Protein AF-M7BE64-F1 (afdb_monomer)

Secondary structure (DSSP, 8-state):
----HHHHHHHHHHHHHHHHHHHHHHHHHHHHHHHHHHHHHTTS-HHHHHHHHHHHHHHHHHHHHHHHHHHHHHHHHHHHHHHHHHHHHHHHHHHHHHHHHHHHHHHHHHHHHHHHHHHHHHHHHHHHHHHHHHHHHHHHHHHHHHHHHHHHHHHHHHHHTTPPPPPPHHHH-GGGSHHHHHHHHHHHT----PPPPPHHHHHHHHHHHHHHHTT--S------S--PPPP------PPPGGGTGGGS--

Sequence (250 aa):
MLAGPEMVLNRVQLLCDCQQQLRIVFFNDLQQGFLQDIAMFHAADPTSALEILQEKVREINAFRNKTLQMEKIKARLKAEFEALESEERHLKEYKQEMDLLLQEKMAHVEELRLIHADINVMENTIKQSENDLNKLLESTRRLHEEYKPLKEHVDALRMTLGLQRLPDLCEEEEKLSLDYFEKQKAEWQTEPQEPPIPESLAAAAAAAQQLQVARKQDTRQTATFRQQPPPMKGKPRAIPLKLIELRQFS

Organism: Chelonia mydas (NCBI:txid8469)

pLDDT: mean 73.3, std 19.98, range [35.06, 98.31]

InterPro domains:
  IPR018482 Zinc finger C4H2 domain-containing protein [PF10146] (60-233)
  IPR018482 Zinc finger C4H2 domain-containing protein [PTHR31058] (52-233)

Mean predicted aligned error: 18.13 Å

Structure (mmCIF, N/CA/C/O backbone):
data_AF-M7BE64-F1
#
_entry.id   AF-M7BE64-F1
#
loop_
_atom_site.group_PDB
_atom_site.id
_atom_site.type_symbol
_atom_site.label_atom_id
_atom_site.label_alt_id
_atom_site.label_comp_id
_atom_site.label_asym_id
_atom_site.label_entity_id
_atom_site.label_seq_id
_atom_site.pdbx_PDB_ins_code
_atom_site.Cartn_x
_atom_site.Cartn_y
_atom_site.Cartn_z
_atom_site.occupancy
_atom_site.B_iso_or_equiv
_atom_site.auth_seq_id
_atom_site.auth_comp_id
_atom_site.auth_asym_id
_atom_site.auth_atom_id
_atom_site.pdbx_PDB_model_num
ATOM 1 N N . MET A 1 1 ? 17.770 19.187 -15.071 1.00 38.22 1 MET A N 1
ATOM 2 C CA . MET A 1 1 ? 18.102 19.558 -16.462 1.00 38.22 1 MET A CA 1
ATOM 3 C C . MET A 1 1 ? 18.212 18.269 -17.255 1.00 38.22 1 MET A C 1
ATOM 5 O O . MET A 1 1 ? 19.244 17.618 -17.202 1.00 38.22 1 MET A O 1
ATOM 9 N N . LEU A 1 2 ? 17.102 17.819 -17.837 1.00 44.94 2 LEU A N 1
ATOM 10 C CA . LEU A 1 2 ? 17.024 16.553 -18.564 1.00 44.94 2 LEU A CA 1
ATOM 11 C C . LEU A 1 2 ? 17.019 16.889 -20.051 1.00 44.94 2 LEU A C 1
ATOM 13 O O . LEU A 1 2 ? 16.158 17.638 -20.504 1.00 44.94 2 LEU A O 1
ATOM 17 N N . ALA A 1 3 ? 18.005 16.382 -20.782 1.00 45.25 3 ALA A N 1
ATOM 18 C CA . ALA A 1 3 ? 18.001 16.442 -22.230 1.00 45.25 3 ALA A CA 1
ATOM 19 C C . ALA A 1 3 ? 16.788 15.660 -22.753 1.00 45.25 3 ALA A C 1
ATOM 21 O O . ALA A 1 3 ? 16.677 14.460 -22.520 1.00 45.25 3 ALA A O 1
ATOM 22 N N . GLY A 1 4 ? 15.843 16.354 -23.386 1.00 46.81 4 GLY A N 1
ATOM 23 C CA . GLY A 1 4 ? 14.654 15.733 -23.963 1.00 46.81 4 GLY A CA 1
ATOM 24 C C . GLY A 1 4 ? 14.961 14.933 -25.240 1.00 46.81 4 GLY A C 1
ATOM 25 O O . GLY A 1 4 ? 16.041 15.088 -25.816 1.00 46.81 4 GLY A O 1
ATOM 26 N N . PRO A 1 5 ? 13.997 14.130 -25.730 1.00 53.53 5 PRO A N 1
ATOM 27 C CA . PRO A 1 5 ? 14.111 13.363 -26.979 1.00 53.53 5 PRO A CA 1
ATOM 28 C C . PRO A 1 5 ? 14.452 14.223 -28.214 1.00 53.53 5 PRO A C 1
ATOM 30 O O . PRO A 1 5 ? 15.080 13.735 -29.152 1.00 53.53 5 PRO A O 1
ATOM 33 N N . GLU A 1 6 ? 14.149 15.527 -28.196 1.00 49.19 6 GLU A N 1
ATOM 34 C CA . GLU A 1 6 ? 14.590 16.478 -29.232 1.00 49.19 6 GLU A CA 1
ATOM 35 C C . GLU A 1 6 ? 16.115 16.609 -29.344 1.00 49.19 6 GLU A C 1
ATOM 37 O O . GLU A 1 6 ? 16.653 16.849 -30.424 1.00 49.19 6 GLU A O 1
ATOM 42 N N . MET A 1 7 ? 16.843 16.451 -28.239 1.00 54.78 7 MET A N 1
ATOM 43 C CA . MET A 1 7 ? 18.295 16.619 -28.225 1.00 54.78 7 MET A CA 1
ATOM 44 C C . MET A 1 7 ? 19.014 15.413 -28.846 1.00 54.78 7 MET A C 1
ATOM 46 O O . MET A 1 7 ? 20.122 15.543 -29.368 1.00 54.78 7 MET A O 1
ATOM 50 N N . VAL A 1 8 ? 18.365 14.249 -28.816 1.00 55.34 8 VAL A N 1
ATOM 51 C CA . VAL A 1 8 ? 18.842 13.016 -29.440 1.00 55.34 8 VAL A CA 1
ATOM 52 C C . VAL A 1 8 ? 18.596 13.035 -30.944 1.00 55.34 8 VAL A C 1
ATOM 54 O O . VAL A 1 8 ? 19.527 12.799 -31.719 1.00 55.34 8 VAL A O 1
ATOM 57 N N . LEU A 1 9 ? 17.382 13.411 -31.359 1.00 55.69 9 LEU A N 1
ATOM 58 C CA . LEU A 1 9 ? 17.036 13.559 -32.771 1.00 55.69 9 LEU A CA 1
ATOM 59 C C . LEU A 1 9 ? 17.981 14.553 -33.466 1.00 55.69 9 LEU A C 1
ATOM 61 O O . LEU A 1 9 ? 18.531 14.248 -34.521 1.00 55.69 9 LEU A O 1
ATOM 65 N N . ASN A 1 10 ? 18.274 15.685 -32.813 1.00 56.09 10 ASN A N 1
ATOM 66 C CA . ASN A 1 10 ? 19.215 16.692 -33.312 1.00 56.09 10 ASN A CA 1
ATOM 67 C C . ASN A 1 10 ? 20.654 16.171 -33.476 1.00 56.09 10 ASN A C 1
ATOM 69 O O . ASN A 1 10 ? 21.376 16.624 -34.358 1.00 56.09 10 ASN A O 1
ATOM 73 N N . ARG A 1 11 ? 21.096 15.210 -32.657 1.00 61.56 11 ARG A N 1
ATOM 74 C CA . ARG A 1 11 ? 22.465 14.665 -32.723 1.00 61.56 11 ARG A CA 1
ATOM 75 C C . ARG A 1 11 ? 22.614 13.550 -33.754 1.00 61.56 11 ARG A C 1
ATOM 77 O O . ARG A 1 11 ? 23.647 13.478 -34.417 1.00 61.56 11 ARG A O 1
ATOM 84 N N . VAL A 1 12 ? 21.590 12.713 -33.931 1.00 59.69 12 VAL A N 1
ATOM 85 C CA . VAL A 1 12 ? 21.540 11.740 -35.036 1.00 59.69 12 VAL A CA 1
ATOM 86 C C . VAL A 1 12 ? 21.421 12.470 -36.375 1.00 59.69 12 VAL A C 1
ATOM 88 O O . VAL A 1 12 ? 22.117 12.105 -37.324 1.00 59.69 12 VAL A O 1
ATOM 91 N N . GLN A 1 13 ? 20.628 13.546 -36.425 1.00 60.53 13 GLN A N 1
ATOM 92 C CA . GLN A 1 13 ? 20.552 14.442 -37.575 1.00 60.53 13 GLN A CA 1
ATOM 93 C C . GLN A 1 13 ? 21.918 15.069 -37.874 1.00 60.53 13 GLN A C 1
ATOM 95 O O . GLN A 1 13 ? 22.391 14.950 -38.996 1.00 60.53 13 GLN A O 1
ATOM 100 N N . LEU A 1 14 ? 22.629 15.584 -36.863 1.00 64.69 14 LEU A N 1
ATOM 101 C CA . LEU A 1 14 ? 23.982 16.131 -37.027 1.00 64.69 14 LEU A CA 1
ATOM 102 C C . LEU A 1 14 ? 24.986 15.104 -37.586 1.00 64.69 14 LEU A C 1
ATOM 104 O O . LEU A 1 14 ? 25.827 15.442 -38.416 1.00 64.69 14 LEU A O 1
ATOM 108 N N . LEU A 1 15 ? 24.899 13.834 -37.171 1.00 58.19 15 LEU A N 1
ATOM 109 C CA . LEU A 1 15 ? 25.732 12.755 -37.721 1.00 58.19 15 LEU A CA 1
ATOM 110 C C . LEU A 1 15 ? 25.373 12.417 -39.178 1.00 58.19 15 LEU A C 1
ATOM 112 O O . LEU A 1 15 ? 26.258 12.055 -39.959 1.00 58.19 15 LEU A O 1
ATOM 116 N N . CYS A 1 16 ? 24.095 12.528 -39.547 1.00 62.56 16 CYS A N 1
ATOM 117 C CA . CYS A 1 16 ? 23.620 12.340 -40.918 1.00 62.56 16 CYS A CA 1
ATOM 118 C C . CYS A 1 16 ? 24.034 13.518 -41.819 1.00 62.56 16 CYS A C 1
ATOM 120 O O . CYS A 1 16 ? 24.555 13.309 -42.915 1.00 62.56 16 CYS A O 1
ATOM 122 N N . ASP A 1 17 ? 23.912 14.744 -41.313 1.00 62.72 17 ASP A N 1
ATOM 123 C CA . ASP A 1 17 ? 24.286 15.981 -42.001 1.00 62.72 17 ASP A CA 1
ATOM 124 C C . ASP A 1 17 ? 25.801 16.046 -42.231 1.00 62.72 17 ASP A C 1
ATOM 126 O O . ASP A 1 17 ? 26.245 16.318 -43.348 1.00 62.72 17 ASP A O 1
ATOM 130 N N . CYS A 1 18 ? 26.608 15.671 -41.229 1.00 58.50 18 CYS A N 1
ATOM 131 C CA . CYS A 1 18 ? 28.053 15.496 -41.393 1.00 58.50 18 CYS A CA 1
ATOM 132 C C . CYS A 1 18 ? 28.380 14.456 -42.474 1.00 58.50 18 CYS A C 1
ATOM 134 O O . CYS A 1 18 ? 29.274 14.676 -43.286 1.00 58.50 18 CYS A O 1
ATOM 136 N N . GLN A 1 19 ? 27.656 13.331 -42.539 1.00 60.41 19 GLN A N 1
ATOM 137 C CA . GLN A 1 19 ? 27.871 12.317 -43.578 1.00 60.41 19 GLN A CA 1
ATOM 138 C C . GLN A 1 19 ? 27.560 12.859 -44.981 1.00 60.41 19 GLN A C 1
ATOM 140 O O . GLN A 1 19 ? 28.283 12.558 -45.936 1.00 60.41 19 GLN A O 1
ATOM 145 N N . GLN A 1 20 ? 26.485 13.633 -45.118 1.00 66.44 20 GLN A N 1
ATOM 146 C CA . GLN A 1 20 ? 26.080 14.210 -46.393 1.00 66.44 20 GLN A CA 1
ATOM 147 C C . GLN A 1 20 ? 27.064 15.293 -46.846 1.00 66.44 20 GLN A C 1
ATOM 149 O O . GLN A 1 20 ? 27.481 15.288 -48.004 1.00 66.44 20 GLN A O 1
ATOM 154 N N . GLN A 1 21 ? 27.527 16.138 -45.921 1.00 59.81 21 GLN A N 1
ATOM 155 C CA . GLN A 1 21 ? 28.581 17.120 -46.178 1.00 59.81 21 GLN A CA 1
ATOM 156 C C . GLN A 1 21 ? 29.907 16.455 -46.565 1.00 59.81 21 GLN A C 1
ATOM 158 O O . GLN A 1 21 ? 30.490 16.842 -47.573 1.00 59.81 21 GLN A O 1
ATOM 163 N N . LEU A 1 22 ? 30.349 15.408 -45.858 1.00 60.19 22 LEU A N 1
ATOM 164 C CA . LEU A 1 22 ? 31.570 14.671 -46.212 1.00 60.19 22 LEU A CA 1
ATOM 165 C C . LEU A 1 22 ? 31.481 14.018 -47.598 1.00 60.19 22 LEU A C 1
ATOM 167 O O . LEU A 1 22 ? 32.472 14.013 -48.320 1.00 60.19 22 LEU A O 1
ATOM 171 N N . ARG A 1 23 ? 30.312 13.502 -48.008 1.00 65.75 23 ARG A N 1
ATOM 172 C CA . ARG A 1 23 ? 30.118 12.976 -49.373 1.00 65.75 23 ARG A CA 1
ATOM 173 C C . ARG A 1 23 ? 30.200 14.063 -50.443 1.00 65.75 23 ARG A C 1
ATOM 175 O O . ARG A 1 23 ? 30.800 13.819 -51.484 1.00 65.75 23 ARG A O 1
ATOM 182 N N . ILE A 1 24 ? 29.594 15.226 -50.201 1.00 63.50 24 ILE A N 1
ATOM 183 C CA . ILE A 1 24 ? 29.587 16.354 -51.146 1.00 63.50 24 ILE A CA 1
ATOM 184 C C . ILE A 1 24 ? 30.993 16.937 -51.294 1.00 63.50 24 ILE A C 1
ATOM 186 O O . ILE A 1 24 ? 31.457 17.129 -52.415 1.00 63.50 24 ILE A O 1
ATOM 190 N N . VAL A 1 25 ? 31.682 17.172 -50.175 1.00 61.50 25 VAL A N 1
ATOM 191 C CA . VAL A 1 25 ? 33.065 17.667 -50.164 1.00 61.50 25 VAL A CA 1
ATOM 192 C C . VAL A 1 25 ? 33.981 16.665 -50.862 1.00 61.50 25 VAL A C 1
ATOM 194 O O . VAL A 1 25 ? 34.699 17.047 -51.775 1.00 61.50 25 VAL A O 1
ATOM 197 N N . PHE A 1 26 ? 33.858 15.368 -50.557 1.00 65.06 26 PHE A N 1
ATOM 198 C CA . PHE A 1 26 ? 34.661 14.341 -51.219 1.00 65.06 26 PHE A CA 1
ATOM 199 C C . PHE A 1 26 ? 34.415 14.272 -52.729 1.00 65.06 26 PHE A C 1
ATOM 201 O O . PHE A 1 26 ? 35.366 14.156 -53.489 1.00 65.06 26 PHE A O 1
ATOM 208 N N . PHE A 1 27 ? 33.161 14.362 -53.183 1.00 65.56 27 PHE A N 1
ATOM 209 C CA . PHE A 1 27 ? 32.844 14.352 -54.612 1.00 65.56 27 PHE A CA 1
ATOM 210 C C . PHE A 1 27 ? 33.422 15.578 -55.330 1.00 65.56 27 PHE A C 1
ATOM 212 O O . PHE A 1 27 ? 34.037 15.423 -56.381 1.00 65.56 27 PHE A O 1
ATOM 219 N N . ASN A 1 28 ? 33.291 16.769 -54.738 1.00 60.09 28 ASN A N 1
ATOM 220 C CA . ASN A 1 28 ? 33.824 18.012 -55.297 1.00 60.09 28 ASN A CA 1
ATOM 221 C C . ASN A 1 28 ? 35.361 18.037 -55.315 1.00 60.09 28 ASN A C 1
ATOM 223 O O . ASN A 1 28 ? 35.940 18.418 -56.331 1.00 60.09 28 ASN A O 1
ATOM 227 N N . ASP A 1 29 ? 36.015 17.581 -54.246 1.00 62.53 29 ASP A N 1
ATOM 228 C CA . ASP A 1 29 ? 37.478 17.513 -54.155 1.00 62.53 29 ASP A CA 1
ATOM 229 C C . ASP A 1 29 ? 38.049 16.483 -55.140 1.00 62.53 29 ASP A C 1
ATOM 231 O O . ASP A 1 29 ? 39.053 16.748 -55.802 1.00 62.53 29 ASP A O 1
ATOM 235 N N . LEU A 1 30 ? 37.374 15.337 -55.316 1.00 60.22 30 LEU A N 1
ATOM 236 C CA . LEU A 1 30 ? 37.753 14.343 -56.323 1.00 60.22 30 LEU A CA 1
ATOM 237 C C . LEU A 1 30 ? 37.608 14.912 -57.740 1.00 60.22 30 LEU A C 1
ATOM 239 O O . LEU A 1 30 ? 38.476 14.683 -58.578 1.00 60.22 30 LEU A O 1
ATOM 243 N N . GLN A 1 31 ? 36.533 15.665 -58.008 1.00 57.06 31 GLN A N 1
ATOM 244 C CA . GLN A 1 31 ? 36.277 16.273 -59.316 1.00 57.06 31 GLN A CA 1
ATOM 245 C C . GLN A 1 31 ? 37.288 17.381 -59.645 1.00 57.06 31 GLN A C 1
ATOM 247 O O . GLN A 1 31 ? 37.766 17.451 -60.779 1.00 57.06 31 GLN A O 1
ATOM 252 N N . GLN A 1 32 ? 37.638 18.225 -58.667 1.00 60.53 32 GLN A N 1
ATOM 253 C CA . GLN A 1 32 ? 38.651 19.266 -58.847 1.00 60.53 32 GLN A CA 1
ATOM 254 C C . GLN A 1 32 ? 40.057 18.680 -58.996 1.00 60.53 32 GLN A C 1
ATOM 256 O O . GLN A 1 32 ? 40.788 19.100 -59.892 1.00 60.53 32 GLN A O 1
ATOM 261 N N . GLY A 1 33 ? 40.408 17.662 -58.203 1.00 63.00 33 GLY A N 1
ATOM 262 C CA . GLY A 1 33 ? 41.670 16.935 -58.347 1.00 63.00 33 GLY A CA 1
ATOM 263 C C . GLY A 1 33 ? 41.816 16.309 -59.736 1.00 63.00 33 GLY A C 1
ATOM 264 O O . GLY A 1 33 ? 42.822 16.524 -60.404 1.00 63.00 33 GLY A O 1
ATOM 265 N N . PHE A 1 34 ? 40.774 15.635 -60.238 1.00 59.59 34 PHE A N 1
ATOM 266 C CA . PHE A 1 34 ? 40.800 14.994 -61.559 1.00 59.59 34 PHE A CA 1
ATOM 267 C C . PHE A 1 34 ? 41.025 15.991 -62.708 1.00 59.59 34 PHE A C 1
ATOM 269 O O . PHE A 1 34 ? 41.751 15.697 -63.656 1.00 59.59 34 PHE A O 1
ATOM 276 N N . LEU A 1 35 ? 40.433 17.187 -62.622 1.00 60.28 35 LEU A N 1
ATOM 277 C CA . LEU A 1 35 ? 40.618 18.250 -63.616 1.00 60.28 35 LEU A CA 1
ATOM 278 C C . LEU A 1 35 ? 42.033 18.850 -63.568 1.00 60.28 35 LEU A C 1
ATOM 280 O O . LEU A 1 35 ? 42.629 19.087 -64.620 1.00 60.28 35 LEU A O 1
ATOM 284 N N . GLN A 1 36 ? 42.591 19.043 -62.369 1.00 62.25 36 GLN A N 1
ATOM 285 C CA . GLN A 1 36 ? 43.972 19.504 -62.173 1.00 62.25 36 GLN A CA 1
ATOM 286 C C . GLN A 1 36 ? 44.992 18.475 -62.703 1.00 62.25 36 GLN A C 1
ATOM 288 O O . GLN A 1 36 ? 46.023 18.828 -63.279 1.00 62.25 36 GLN A O 1
ATOM 293 N N . ASP A 1 37 ? 44.674 17.192 -62.550 1.00 59.31 37 ASP A N 1
ATOM 294 C CA . ASP A 1 37 ? 45.531 16.068 -62.912 1.00 59.31 37 ASP A CA 1
ATOM 295 C C . ASP A 1 37 ? 45.596 15.816 -64.417 1.00 59.31 37 ASP A C 1
ATOM 297 O O . ASP A 1 37 ? 46.676 15.553 -64.946 1.00 59.31 37 ASP A O 1
ATOM 301 N N . ILE A 1 38 ? 44.464 15.958 -65.117 1.00 59.59 38 ILE A N 1
ATOM 302 C CA . ILE A 1 38 ? 44.400 15.924 -66.586 1.00 59.59 38 ILE A CA 1
ATOM 303 C C . ILE A 1 38 ? 45.263 17.045 -67.187 1.00 59.59 38 ILE A C 1
ATOM 305 O O . ILE A 1 38 ? 45.952 16.823 -68.184 1.00 59.59 38 ILE A O 1
ATOM 309 N N . ALA A 1 39 ? 45.280 18.228 -66.560 1.00 58.66 39 ALA A N 1
ATOM 310 C CA . ALA A 1 39 ? 46.100 19.355 -67.002 1.00 58.66 39 ALA A CA 1
ATOM 311 C C . ALA A 1 39 ? 47.612 19.107 -66.818 1.00 58.66 39 ALA A C 1
ATOM 313 O O . ALA A 1 39 ? 48.396 19.499 -67.680 1.00 58.66 39 ALA A O 1
ATOM 314 N N . MET A 1 40 ? 48.030 18.414 -65.749 1.00 56.91 40 MET A N 1
ATOM 315 C CA . MET A 1 40 ? 49.434 18.008 -65.557 1.00 56.91 40 MET A CA 1
ATOM 316 C C . MET A 1 40 ? 49.867 16.862 -66.482 1.00 56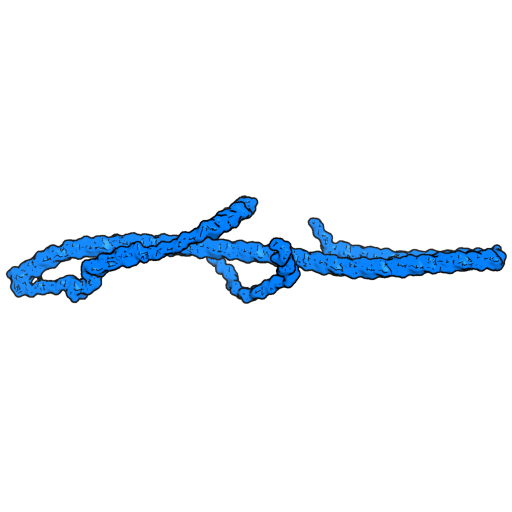.91 40 MET A C 1
ATOM 318 O O . MET A 1 40 ? 51.009 16.849 -66.941 1.00 56.91 40 MET A O 1
ATOM 322 N N . PHE A 1 41 ? 48.972 15.917 -66.791 1.00 55.91 41 PHE A N 1
ATOM 323 C CA . PHE A 1 41 ? 49.277 14.750 -67.632 1.00 55.91 41 PHE A CA 1
ATOM 324 C C . PHE A 1 41 ? 49.654 15.126 -69.074 1.00 55.91 41 PHE A C 1
ATOM 326 O O . PHE A 1 41 ? 50.439 14.434 -69.714 1.00 55.91 41 PHE A O 1
ATOM 333 N N . HIS A 1 42 ? 49.129 16.248 -69.575 1.00 58.44 42 HIS A N 1
ATOM 334 C CA . HIS A 1 42 ? 49.456 16.786 -70.899 1.00 58.44 42 HIS A CA 1
ATOM 335 C C . HIS A 1 42 ? 50.842 17.461 -70.979 1.00 58.44 42 HIS A C 1
ATOM 337 O O . HIS A 1 42 ? 51.287 17.775 -72.083 1.00 58.44 42 HIS A O 1
ATOM 343 N N . ALA A 1 43 ? 51.519 17.693 -69.846 1.00 55.69 43 ALA A N 1
ATOM 344 C CA . ALA A 1 43 ? 52.752 18.484 -69.762 1.00 55.69 43 ALA A CA 1
ATOM 345 C C . ALA A 1 43 ? 53.992 17.712 -69.251 1.00 55.69 43 ALA A C 1
ATOM 347 O O . ALA A 1 43 ? 55.074 18.297 -69.201 1.00 55.69 43 ALA A O 1
ATOM 348 N N . ALA A 1 44 ? 53.868 16.433 -68.872 1.00 56.56 44 ALA A N 1
ATOM 349 C CA . ALA A 1 44 ? 54.918 15.665 -68.183 1.00 56.56 44 ALA A CA 1
ATOM 350 C C . ALA A 1 44 ? 55.510 14.504 -69.018 1.00 56.56 44 ALA A C 1
ATOM 352 O O . ALA A 1 44 ? 54.822 13.897 -69.836 1.00 56.56 44 ALA A O 1
ATOM 353 N N . ASP A 1 45 ? 56.785 14.168 -68.771 1.00 66.25 45 ASP A N 1
ATOM 354 C CA . ASP A 1 45 ? 57.477 12.986 -69.321 1.00 66.25 45 ASP A CA 1
ATOM 355 C C . ASP A 1 45 ? 56.833 11.676 -68.795 1.00 66.25 45 ASP A C 1
ATOM 357 O O . ASP A 1 45 ? 56.566 11.582 -67.590 1.00 66.25 45 ASP A O 1
ATOM 361 N N . PRO A 1 46 ? 56.565 10.654 -69.638 1.00 65.38 46 PRO A N 1
ATOM 362 C CA . PRO A 1 46 ? 55.866 9.413 -69.269 1.00 65.38 46 PRO A CA 1
ATOM 363 C C . PRO A 1 46 ? 56.366 8.692 -68.006 1.00 65.38 46 PRO A C 1
ATOM 365 O O . PRO A 1 46 ? 55.559 8.074 -67.309 1.00 65.38 46 PRO A O 1
ATOM 368 N N . THR A 1 47 ? 57.657 8.781 -67.674 1.00 68.00 47 THR A N 1
ATOM 369 C CA . THR A 1 47 ? 58.214 8.160 -66.456 1.00 68.00 47 THR A CA 1
ATOM 370 C C . THR A 1 47 ? 57.724 8.862 -65.182 1.00 68.00 47 THR A C 1
ATOM 372 O O . THR A 1 47 ? 57.342 8.202 -64.219 1.00 68.00 47 THR A O 1
ATOM 375 N N . SER A 1 48 ? 57.632 10.196 -65.198 1.00 74.00 48 SER A N 1
ATOM 376 C CA . SER A 1 48 ? 57.126 10.998 -64.074 1.00 74.00 48 SER A CA 1
ATOM 377 C C . SER A 1 48 ? 55.609 10.847 -63.895 1.00 74.00 48 SER A C 1
ATOM 379 O O . SER A 1 48 ? 55.109 10.782 -62.772 1.00 74.00 48 SER A O 1
ATOM 381 N N . ALA A 1 49 ? 54.865 10.698 -64.996 1.00 75.56 49 ALA A N 1
ATOM 382 C CA . ALA A 1 49 ? 53.423 10.461 -64.954 1.00 75.56 49 ALA A CA 1
ATOM 383 C C . ALA A 1 49 ? 53.058 9.129 -64.267 1.00 75.56 49 ALA A C 1
ATOM 385 O O . ALA A 1 49 ? 52.061 9.052 -63.543 1.00 75.56 49 ALA A O 1
ATOM 386 N N . LEU A 1 50 ? 53.879 8.087 -64.451 1.00 78.38 50 LEU A N 1
ATOM 387 C CA . LEU A 1 50 ? 53.684 6.789 -63.803 1.00 78.38 50 LEU A CA 1
ATOM 388 C C . LEU A 1 50 ? 53.880 6.866 -62.279 1.00 78.38 50 LEU A C 1
ATOM 390 O O . LEU A 1 50 ? 53.067 6.311 -61.540 1.00 78.38 50 LEU A O 1
ATOM 394 N N . GLU A 1 51 ? 54.906 7.575 -61.804 1.00 82.25 51 GLU A N 1
ATOM 395 C CA . GLU A 1 51 ? 55.159 7.773 -60.367 1.00 82.25 51 GLU A CA 1
ATOM 396 C C . GLU A 1 51 ? 54.021 8.557 -59.690 1.00 82.25 51 GLU A C 1
ATOM 398 O O . GLU A 1 51 ? 53.537 8.162 -58.626 1.00 82.25 51 GLU A O 1
ATOM 403 N N . ILE A 1 52 ? 53.510 9.605 -60.349 1.00 80.56 52 ILE A N 1
ATOM 404 C CA . ILE A 1 52 ? 52.365 10.395 -59.865 1.00 80.56 52 ILE A CA 1
ATOM 405 C C . ILE A 1 52 ? 51.104 9.526 -59.737 1.00 80.56 52 ILE A C 1
ATOM 407 O O . ILE A 1 52 ? 50.369 9.628 -58.752 1.00 80.56 52 ILE A O 1
ATOM 411 N N . LEU A 1 53 ? 50.840 8.651 -60.713 1.00 79.06 53 LEU A N 1
ATOM 412 C CA . LEU A 1 53 ? 49.704 7.727 -60.653 1.00 79.06 53 LEU A CA 1
ATOM 413 C C . LEU A 1 53 ? 49.854 6.701 -59.524 1.00 79.06 53 LEU A C 1
ATOM 415 O O . LEU A 1 53 ? 48.873 6.391 -58.847 1.00 79.06 53 LEU A O 1
ATOM 419 N N . GLN A 1 54 ? 51.064 6.185 -59.300 1.00 84.38 54 GLN A N 1
ATOM 420 C CA . GLN A 1 54 ? 51.327 5.225 -58.227 1.00 84.38 54 GLN A CA 1
ATOM 421 C C . GLN A 1 54 ? 51.105 5.832 -56.836 1.00 84.38 54 GLN A C 1
ATOM 423 O O . GLN A 1 54 ? 50.499 5.174 -55.985 1.00 84.38 54 GLN A O 1
ATOM 428 N N . GLU A 1 55 ? 51.533 7.079 -56.608 1.00 87.62 55 GLU A N 1
ATOM 429 C CA . GLU A 1 55 ? 51.275 7.772 -55.340 1.00 87.62 55 GLU A CA 1
ATOM 430 C C . GLU A 1 55 ? 49.774 7.972 -55.115 1.00 87.62 55 GLU A C 1
ATOM 432 O O . GLU A 1 55 ? 49.243 7.594 -54.071 1.00 87.62 55 GLU A O 1
ATOM 437 N N . LYS A 1 56 ? 49.046 8.435 -56.137 1.00 80.88 56 LYS A N 1
ATOM 438 C CA . LYS A 1 56 ? 47.591 8.627 -56.046 1.00 80.88 56 LYS A CA 1
ATOM 439 C C . LYS A 1 56 ? 46.835 7.346 -55.747 1.00 80.88 56 LYS A C 1
ATOM 441 O O . LYS A 1 56 ? 45.911 7.343 -54.938 1.00 80.88 56 LYS A O 1
ATOM 446 N N . VAL A 1 57 ? 47.231 6.230 -56.354 1.00 86.06 57 VAL A N 1
ATOM 447 C CA . VAL A 1 57 ? 46.639 4.925 -56.033 1.00 86.06 57 VAL A CA 1
ATOM 448 C C . VAL A 1 57 ? 46.900 4.552 -54.568 1.00 86.06 57 VAL A C 1
ATOM 450 O O . VAL A 1 57 ? 46.008 4.014 -53.903 1.00 86.06 57 VAL A O 1
ATOM 453 N N . ARG A 1 58 ? 48.087 4.854 -54.025 1.00 90.81 58 ARG A N 1
ATOM 454 C CA . ARG A 1 58 ? 48.403 4.626 -52.606 1.00 90.81 58 ARG A CA 1
ATOM 455 C C . ARG A 1 58 ? 47.534 5.489 -51.689 1.00 90.81 58 ARG A C 1
ATOM 457 O O . ARG A 1 58 ? 46.969 4.962 -50.728 1.00 90.81 58 ARG A O 1
ATOM 464 N N . GLU A 1 59 ? 47.370 6.768 -52.011 1.00 86.62 59 GLU A N 1
ATOM 465 C CA . GLU A 1 59 ? 46.514 7.700 -51.271 1.00 86.62 59 GLU A CA 1
ATOM 466 C C . GLU A 1 59 ? 45.041 7.272 -51.294 1.00 86.62 59 GLU A C 1
ATOM 468 O O . GLU A 1 59 ? 44.404 7.203 -50.241 1.00 86.62 59 GLU A O 1
ATOM 473 N N . ILE A 1 60 ? 44.516 6.878 -52.460 1.00 84.94 60 ILE A N 1
ATOM 474 C CA . ILE A 1 60 ? 43.145 6.363 -52.609 1.00 84.94 60 ILE A CA 1
ATOM 475 C C . ILE A 1 60 ? 42.936 5.108 -51.750 1.00 84.94 60 ILE A C 1
ATOM 477 O O . ILE A 1 60 ? 41.906 4.970 -51.084 1.00 84.94 60 ILE A O 1
ATOM 481 N N . ASN A 1 61 ? 43.912 4.197 -51.712 1.00 86.44 61 ASN A N 1
ATOM 482 C CA . ASN A 1 61 ? 43.834 3.001 -50.871 1.00 86.44 61 ASN A CA 1
ATOM 483 C C . ASN A 1 61 ? 43.860 3.341 -49.371 1.00 86.44 61 ASN A C 1
ATOM 485 O O . ASN A 1 61 ? 43.086 2.772 -48.595 1.00 86.44 61 ASN A O 1
ATOM 489 N N . ALA A 1 62 ? 44.705 4.287 -48.951 1.00 88.81 62 ALA A N 1
ATOM 490 C CA . ALA A 1 62 ? 44.739 4.767 -47.571 1.00 88.81 62 ALA A CA 1
ATOM 491 C C . ALA A 1 62 ? 43.416 5.441 -47.172 1.00 88.81 62 ALA A C 1
ATOM 493 O O . ALA A 1 62 ? 42.889 5.175 -46.086 1.00 88.81 62 ALA A O 1
ATOM 494 N N . PHE A 1 63 ? 42.847 6.252 -48.067 1.00 85.50 63 PHE A N 1
ATOM 495 C CA . PHE A 1 63 ? 41.537 6.867 -47.891 1.00 85.50 63 PHE A CA 1
ATOM 496 C C . PHE A 1 63 ? 40.449 5.804 -47.721 1.00 85.50 63 PHE A C 1
ATOM 498 O O . PHE A 1 63 ? 39.763 5.789 -46.700 1.00 85.50 63 PHE A O 1
ATOM 505 N N . ARG A 1 64 ? 40.361 4.842 -48.649 1.00 86.69 64 ARG A N 1
ATOM 506 C CA . ARG A 1 64 ? 39.395 3.733 -48.593 1.00 86.69 64 ARG A CA 1
ATOM 507 C C . ARG A 1 64 ? 39.456 2.981 -47.260 1.00 86.69 64 ARG A C 1
ATOM 509 O O . ARG A 1 64 ? 38.412 2.681 -46.678 1.00 86.69 64 ARG A O 1
ATOM 516 N N . ASN A 1 65 ? 40.659 2.690 -46.764 1.00 92.12 65 ASN A N 1
ATOM 517 C CA . ASN A 1 65 ? 40.843 2.002 -45.486 1.00 92.12 65 ASN A CA 1
ATOM 518 C C . ASN A 1 65 ? 40.323 2.829 -44.303 1.00 92.12 65 ASN A C 1
ATOM 520 O O . ASN A 1 65 ? 39.620 2.287 -43.446 1.00 92.12 65 ASN A O 1
ATOM 524 N N . LYS A 1 66 ? 40.606 4.138 -44.271 1.00 89.06 66 LYS A N 1
ATOM 525 C CA . LYS A 1 66 ? 40.075 5.047 -43.243 1.00 89.06 66 LYS A CA 1
ATOM 526 C C . LYS A 1 66 ? 38.552 5.164 -43.322 1.00 89.06 66 LYS A C 1
ATOM 528 O O . LYS A 1 66 ? 37.897 5.091 -42.285 1.00 89.06 66 LYS A O 1
ATOM 533 N N . THR A 1 67 ? 37.974 5.253 -44.521 1.00 86.50 67 THR A N 1
ATOM 534 C CA . THR A 1 67 ? 36.514 5.259 -44.711 1.00 86.50 67 THR A CA 1
ATOM 535 C C . THR A 1 67 ? 35.877 3.982 -44.167 1.00 86.50 67 THR A C 1
ATOM 537 O O . THR A 1 67 ? 34.887 4.050 -43.443 1.00 86.50 67 THR A O 1
ATOM 540 N N . LEU A 1 68 ? 36.466 2.812 -44.438 1.00 89.31 68 LEU A N 1
ATOM 541 C CA . LEU A 1 68 ? 35.953 1.543 -43.921 1.00 89.31 68 LEU A CA 1
ATOM 542 C C . LEU A 1 68 ? 36.044 1.460 -42.388 1.00 89.31 68 LEU A C 1
ATOM 544 O O . LEU A 1 68 ? 35.113 0.981 -41.741 1.00 89.31 68 LEU A O 1
ATOM 548 N N . GLN A 1 69 ? 37.149 1.921 -41.793 1.00 92.38 69 GLN A N 1
ATOM 549 C CA . GLN A 1 69 ? 37.297 1.985 -40.334 1.00 92.38 69 GLN A CA 1
ATOM 550 C C . GLN A 1 69 ? 36.270 2.930 -39.700 1.00 92.38 69 GLN A C 1
ATOM 552 O O . GLN A 1 69 ? 35.643 2.572 -38.703 1.00 92.38 69 GLN A O 1
ATOM 557 N N . MET A 1 70 ? 36.054 4.100 -40.302 1.00 91.81 70 MET A N 1
ATOM 558 C CA . MET A 1 70 ? 35.056 5.066 -39.855 1.00 91.81 70 MET A CA 1
ATOM 559 C C . MET A 1 70 ? 33.643 4.470 -39.878 1.00 91.81 70 MET A C 1
ATOM 561 O O . MET A 1 70 ? 32.930 4.581 -38.885 1.00 91.81 70 MET A O 1
ATOM 565 N N . GLU A 1 71 ? 33.252 3.779 -40.955 1.00 89.25 71 GLU A N 1
ATOM 566 C CA . GLU A 1 71 ? 31.932 3.135 -41.039 1.00 89.25 71 GLU A CA 1
ATOM 567 C C . GLU A 1 71 ? 31.756 2.024 -39.988 1.00 89.25 71 GLU A C 1
ATOM 569 O O . GLU A 1 71 ? 30.686 1.910 -39.389 1.00 89.25 71 GLU A O 1
ATOM 574 N N . LYS A 1 72 ? 32.814 1.262 -39.670 1.00 94.56 72 LYS A N 1
ATOM 575 C CA . LYS A 1 72 ? 32.781 0.279 -38.569 1.00 94.56 72 LYS A CA 1
ATOM 576 C C . LYS A 1 72 ? 32.557 0.942 -37.208 1.00 94.56 72 LYS A C 1
ATOM 578 O O . LYS A 1 72 ? 31.707 0.493 -36.441 1.00 94.56 72 LYS A O 1
ATOM 583 N N . ILE A 1 73 ? 33.301 2.009 -36.907 1.00 93.50 73 ILE A N 1
ATOM 584 C CA . ILE A 1 73 ? 33.160 2.748 -35.642 1.00 93.50 73 ILE A CA 1
ATOM 585 C C . ILE A 1 73 ? 31.768 3.375 -35.547 1.00 93.50 73 ILE A C 1
ATOM 587 O O . ILE A 1 73 ? 31.126 3.294 -34.504 1.00 93.50 73 ILE A O 1
ATOM 591 N N . LYS A 1 74 ? 31.270 3.938 -36.648 1.00 87.31 74 LYS A N 1
ATOM 592 C CA . LYS A 1 74 ? 29.935 4.531 -36.736 1.00 87.31 74 LYS A CA 1
ATOM 593 C C . LYS A 1 74 ? 28.829 3.513 -36.475 1.00 87.31 74 LYS A C 1
ATOM 595 O O . LYS A 1 74 ? 27.906 3.816 -35.726 1.00 87.31 74 LYS A O 1
ATOM 600 N N . ALA A 1 75 ? 28.916 2.320 -37.065 1.00 92.19 75 ALA A N 1
ATOM 601 C CA . ALA A 1 75 ? 27.948 1.255 -36.814 1.00 92.19 75 ALA A CA 1
ATOM 602 C C . ALA A 1 75 ? 27.927 0.858 -35.330 1.00 92.19 75 ALA A C 1
ATOM 604 O O . ALA A 1 75 ? 26.854 0.774 -34.737 1.00 92.19 75 ALA A O 1
ATOM 605 N N . ARG A 1 76 ? 29.107 0.709 -34.707 1.00 96.69 76 ARG A N 1
ATOM 606 C CA . ARG A 1 76 ? 29.208 0.417 -33.270 1.00 96.69 76 ARG A CA 1
ATOM 607 C C . ARG A 1 76 ? 28.623 1.541 -32.418 1.00 96.69 76 ARG A C 1
ATOM 609 O O . ARG A 1 76 ? 27.864 1.267 -31.501 1.00 96.69 76 ARG A O 1
ATOM 616 N N . LEU A 1 77 ? 28.929 2.797 -32.744 1.00 92.12 77 LEU A N 1
ATOM 617 C CA . LEU A 1 77 ? 28.415 3.958 -32.017 1.00 92.12 77 LEU A CA 1
ATOM 618 C C . LEU A 1 77 ? 26.883 4.017 -32.035 1.00 92.12 77 LEU A C 1
ATOM 620 O O . LEU A 1 77 ? 26.286 4.320 -31.010 1.00 92.12 77 LEU A O 1
ATOM 624 N N . LYS A 1 78 ? 26.249 3.705 -33.173 1.00 91.94 78 LYS A N 1
ATOM 625 C CA . LYS A 1 78 ? 24.783 3.652 -33.271 1.00 91.94 78 LYS A CA 1
ATOM 626 C C . LYS A 1 78 ? 24.185 2.580 -32.359 1.00 91.94 78 LYS A C 1
ATOM 628 O O . LYS A 1 78 ? 23.259 2.882 -31.620 1.00 91.94 78 LYS A O 1
ATOM 633 N N . ALA A 1 79 ? 24.754 1.375 -32.363 1.00 95.75 79 ALA A N 1
ATOM 634 C CA . ALA A 1 79 ? 24.278 0.285 -31.513 1.00 95.75 79 ALA A CA 1
ATOM 635 C C . ALA A 1 79 ? 24.423 0.603 -30.011 1.00 95.75 79 ALA A C 1
ATOM 637 O O . ALA A 1 79 ? 23.485 0.409 -29.245 1.00 95.75 79 ALA A O 1
ATOM 638 N N . GLU A 1 80 ? 25.573 1.147 -29.596 1.00 96.31 80 GLU A N 1
ATOM 639 C CA . GLU A 1 80 ? 25.794 1.580 -28.205 1.00 96.31 80 GLU A CA 1
ATOM 640 C C . GLU A 1 80 ? 24.822 2.691 -27.792 1.00 96.31 80 GLU A C 1
ATOM 642 O O . GLU A 1 80 ? 24.366 2.745 -26.653 1.00 96.31 80 GLU A O 1
ATOM 647 N N . PHE A 1 81 ? 24.481 3.580 -28.724 1.00 93.00 81 PHE A N 1
ATOM 648 C CA . PHE A 1 81 ? 23.547 4.663 -28.465 1.00 93.00 81 PHE A CA 1
ATOM 649 C C . PHE A 1 81 ? 22.111 4.160 -28.262 1.00 93.00 81 PHE A C 1
ATOM 651 O O . PHE A 1 81 ? 21.460 4.555 -27.300 1.00 93.00 81 PHE A O 1
ATOM 658 N N . GLU A 1 82 ? 21.641 3.238 -29.103 1.00 95.38 82 GLU A N 1
ATOM 659 C CA . GLU A 1 82 ? 20.332 2.594 -28.929 1.00 95.38 82 GLU A CA 1
ATOM 660 C C . GLU A 1 82 ? 20.246 1.838 -27.590 1.00 95.38 82 GLU A C 1
ATOM 662 O O . GLU A 1 82 ? 19.238 1.919 -26.883 1.00 95.38 82 GLU A O 1
ATOM 667 N N . ALA A 1 83 ? 21.326 1.149 -27.198 1.00 95.38 83 ALA A N 1
ATOM 668 C CA . ALA A 1 83 ? 21.416 0.490 -25.897 1.00 95.38 83 ALA A CA 1
ATOM 669 C C . ALA A 1 83 ? 21.349 1.500 -24.737 1.00 95.38 83 ALA A C 1
ATOM 671 O O . ALA A 1 83 ? 20.620 1.279 -23.768 1.00 95.38 83 ALA A O 1
ATOM 672 N N . LEU A 1 84 ? 22.051 2.632 -24.856 1.00 94.75 84 LEU A N 1
ATOM 673 C CA . LEU A 1 84 ? 22.024 3.712 -23.869 1.00 94.75 84 LEU A CA 1
ATOM 674 C C . LEU A 1 84 ? 20.613 4.295 -23.695 1.00 94.75 84 LEU A C 1
ATOM 676 O O . LEU A 1 84 ? 20.166 4.474 -22.563 1.00 94.75 84 LEU A O 1
ATOM 680 N N . GLU A 1 85 ? 19.894 4.561 -24.788 1.00 96.44 85 GLU A N 1
ATOM 681 C CA . GLU A 1 85 ? 18.514 5.062 -24.729 1.00 96.44 85 GLU A CA 1
ATOM 682 C C . GLU A 1 85 ? 17.559 4.058 -24.077 1.00 96.44 85 GLU A C 1
ATOM 684 O O . GLU A 1 85 ? 16.673 4.440 -23.302 1.00 96.44 85 GLU A O 1
ATOM 689 N N . SER A 1 86 ? 17.737 2.767 -24.373 1.00 95.62 86 SER A N 1
ATOM 690 C CA . SER A 1 86 ? 16.958 1.706 -23.740 1.00 95.62 86 SER A CA 1
ATOM 691 C C . SER A 1 86 ? 17.201 1.665 -22.231 1.00 95.62 86 SER A C 1
ATOM 693 O O . SER A 1 86 ? 16.244 1.583 -21.462 1.00 95.62 86 SER A O 1
ATOM 695 N N . GLU A 1 87 ? 18.456 1.760 -21.793 1.00 96.88 87 GLU A N 1
ATOM 696 C CA . GLU A 1 87 ? 18.790 1.771 -20.368 1.00 96.88 87 GLU A CA 1
ATOM 697 C C . GLU A 1 87 ? 18.302 3.043 -19.663 1.00 96.88 87 GLU A C 1
ATOM 699 O O . GLU A 1 87 ? 17.816 2.970 -18.534 1.00 96.88 87 GLU A O 1
ATOM 704 N N . GLU A 1 88 ? 18.323 4.203 -20.326 1.00 97.00 88 GLU A N 1
ATOM 705 C CA . GLU A 1 88 ? 17.739 5.427 -19.767 1.00 97.00 88 GLU A CA 1
ATOM 706 C C . GLU A 1 88 ? 16.223 5.284 -19.547 1.00 97.00 88 GLU A C 1
ATOM 708 O O . GLU A 1 88 ? 15.688 5.760 -18.539 1.00 97.00 88 GLU A O 1
ATOM 713 N N . ARG A 1 89 ? 15.522 4.605 -20.465 1.00 96.44 89 ARG A N 1
ATOM 714 C CA . ARG A 1 89 ? 14.092 4.303 -20.324 1.00 96.44 89 ARG A CA 1
ATOM 715 C C . ARG A 1 89 ? 13.835 3.380 -19.134 1.00 96.44 89 ARG A C 1
ATOM 717 O O . ARG A 1 89 ? 13.033 3.738 -18.273 1.00 96.44 89 ARG A O 1
ATOM 724 N N . HIS A 1 90 ? 14.564 2.268 -19.034 1.00 96.81 90 HIS A N 1
ATOM 725 C CA . HIS A 1 90 ? 14.450 1.343 -17.902 1.00 96.81 90 HIS A CA 1
ATOM 726 C C . HIS A 1 90 ? 14.727 2.044 -16.566 1.00 96.81 90 HIS A C 1
ATOM 728 O O . HIS A 1 90 ? 13.998 1.861 -15.594 1.00 96.81 90 HIS A O 1
ATOM 734 N N . LEU A 1 91 ? 15.740 2.914 -16.512 1.00 97.12 91 LEU A N 1
ATOM 735 C CA . LEU A 1 91 ? 16.067 3.662 -15.300 1.00 97.12 91 LEU A CA 1
ATOM 736 C C . LEU A 1 91 ? 14.919 4.578 -14.848 1.00 97.12 91 LEU A C 1
ATOM 738 O O . LEU A 1 91 ? 14.695 4.732 -13.645 1.00 97.12 91 LEU A O 1
ATOM 742 N N . LYS A 1 92 ? 14.194 5.196 -15.788 1.00 97.44 92 LYS A N 1
ATOM 743 C CA . LYS A 1 92 ? 13.009 6.012 -15.478 1.00 97.44 92 LYS A CA 1
ATOM 744 C C . LYS A 1 92 ? 11.881 5.148 -14.917 1.00 97.44 92 LYS A C 1
ATOM 746 O O . LYS A 1 92 ? 11.305 5.516 -13.897 1.00 97.44 92 LYS A O 1
ATOM 751 N N . GLU A 1 93 ? 11.628 3.994 -15.528 1.00 97.25 93 GLU A N 1
ATOM 752 C CA . GLU A 1 93 ? 10.613 3.036 -15.074 1.00 97.25 93 GLU A CA 1
ATOM 753 C C . GLU A 1 93 ? 10.914 2.520 -13.659 1.00 97.25 93 GLU A C 1
ATOM 755 O O . GLU A 1 93 ? 10.034 2.537 -12.803 1.00 97.25 93 GLU A O 1
ATOM 760 N N . TYR A 1 94 ? 12.166 2.161 -13.356 1.00 98.31 94 TYR A N 1
ATOM 761 C CA . TYR A 1 94 ? 12.547 1.705 -12.014 1.00 98.31 94 TYR A CA 1
ATOM 762 C C . TYR A 1 94 ? 12.399 2.786 -10.943 1.00 98.31 94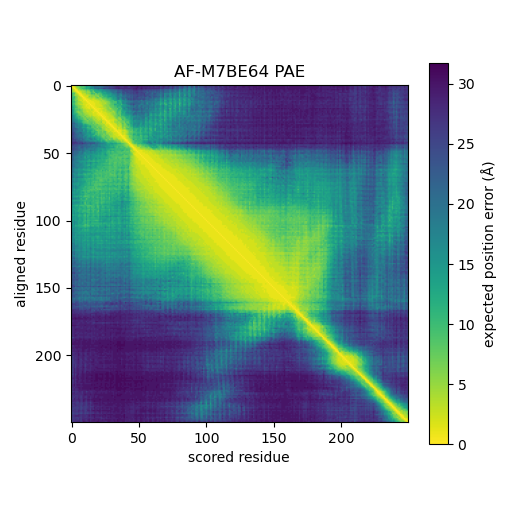 TYR A C 1
ATOM 764 O O . TYR A 1 94 ? 11.994 2.489 -9.820 1.00 98.31 94 TYR A O 1
ATOM 772 N N . LYS A 1 95 ? 12.714 4.044 -11.271 1.00 97.19 95 LYS A N 1
ATOM 773 C CA . LYS A 1 95 ? 12.506 5.167 -10.345 1.00 97.19 95 LYS A CA 1
ATOM 774 C C . LYS A 1 95 ? 11.022 5.390 -10.073 1.00 97.19 95 LYS A C 1
ATOM 776 O O . LYS A 1 95 ? 10.640 5.542 -8.920 1.00 97.19 95 LYS A O 1
ATOM 781 N N . GLN A 1 96 ? 10.199 5.345 -11.116 1.00 98.12 96 GLN A N 1
ATOM 782 C CA . GLN A 1 96 ? 8.753 5.467 -10.972 1.00 98.12 96 GLN A CA 1
ATOM 783 C C . GLN A 1 96 ? 8.165 4.318 -10.143 1.00 98.12 96 GLN A C 1
ATOM 785 O O . GLN A 1 96 ? 7.345 4.562 -9.262 1.00 98.12 96 GLN A O 1
ATOM 790 N N . GLU A 1 97 ? 8.595 3.079 -10.384 1.00 97.06 97 GLU A N 1
ATOM 791 C CA . GLU A 1 97 ? 8.143 1.922 -9.605 1.00 97.06 97 GLU A CA 1
ATOM 792 C C . GLU A 1 97 ? 8.552 2.051 -8.130 1.00 97.06 97 GLU A C 1
ATOM 794 O O . GLU A 1 97 ? 7.748 1.786 -7.240 1.00 97.06 97 GLU A O 1
ATOM 799 N N . MET A 1 98 ? 9.767 2.536 -7.852 1.00 97.38 98 MET A N 1
ATOM 800 C CA . MET A 1 98 ? 10.207 2.829 -6.485 1.00 97.38 98 MET A CA 1
ATOM 801 C C . MET A 1 98 ? 9.292 3.854 -5.797 1.00 97.38 98 MET A C 1
ATOM 803 O O . MET A 1 98 ? 8.912 3.655 -4.643 1.00 97.38 98 MET A O 1
ATOM 807 N N . ASP A 1 99 ? 8.909 4.925 -6.494 1.00 97.50 99 ASP A N 1
ATOM 808 C CA . ASP A 1 99 ? 8.005 5.942 -5.949 1.00 97.50 99 ASP A CA 1
ATOM 809 C C . ASP A 1 99 ? 6.610 5.366 -5.653 1.00 97.50 99 ASP A C 1
ATOM 811 O O . ASP A 1 99 ? 6.038 5.653 -4.599 1.00 97.50 99 ASP A O 1
ATOM 815 N N . LEU A 1 100 ? 6.084 4.501 -6.529 1.00 96.50 100 LEU A N 1
ATOM 816 C CA . LEU A 1 100 ? 4.811 3.804 -6.311 1.00 96.50 100 LEU A CA 1
ATOM 817 C C . LEU A 1 100 ? 4.867 2.876 -5.089 1.00 96.50 100 LEU A C 1
ATOM 819 O O . LEU A 1 100 ? 3.962 2.906 -4.256 1.00 96.50 100 LEU A O 1
ATOM 823 N N . LEU A 1 101 ? 5.948 2.109 -4.929 1.00 97.69 101 LEU A N 1
ATOM 824 C CA . LEU A 1 101 ? 6.142 1.237 -3.765 1.00 97.69 101 LEU A CA 1
ATOM 825 C C . LEU A 1 101 ? 6.247 2.037 -2.458 1.00 97.69 101 LEU A C 1
ATOM 827 O O . LEU A 1 101 ? 5.727 1.624 -1.420 1.00 97.69 101 LEU A O 1
ATOM 831 N N . LEU A 1 102 ? 6.897 3.204 -2.488 1.00 96.56 102 LEU A N 1
ATOM 832 C CA . LEU A 1 102 ? 6.949 4.102 -1.334 1.00 96.56 102 LEU A CA 1
ATOM 833 C C . LEU A 1 102 ? 5.568 4.674 -0.988 1.00 96.56 102 LEU A C 1
ATOM 835 O O . LEU A 1 102 ? 5.251 4.794 0.197 1.00 96.56 102 LEU A O 1
ATOM 839 N N . GLN A 1 103 ? 4.744 4.997 -1.988 1.00 97.69 103 GLN A N 1
ATOM 840 C CA . GLN A 1 103 ? 3.361 5.428 -1.776 1.00 97.69 103 GLN A CA 1
ATOM 841 C C . GLN A 1 103 ? 2.507 4.314 -1.163 1.00 97.69 103 GLN A C 1
ATOM 843 O O . GLN A 1 103 ? 1.824 4.560 -0.170 1.00 97.69 103 GLN A O 1
ATOM 848 N N . GLU A 1 104 ? 2.591 3.089 -1.686 1.00 94.62 104 GLU A N 1
ATOM 849 C CA . GLU A 1 104 ? 1.875 1.923 -1.150 1.00 94.62 104 GLU A CA 1
ATOM 850 C C . GLU A 1 104 ? 2.278 1.636 0.303 1.00 94.62 104 GLU A C 1
ATOM 852 O O . GLU A 1 104 ? 1.424 1.494 1.178 1.00 94.62 104 GLU A O 1
ATOM 857 N N . LYS A 1 105 ? 3.581 1.691 0.612 1.00 95.88 105 LYS A N 1
ATOM 858 C CA . LYS A 1 105 ? 4.078 1.603 1.993 1.00 95.88 105 LYS A CA 1
ATOM 859 C C . LYS A 1 105 ? 3.433 2.655 2.903 1.00 95.88 105 LYS A C 1
ATOM 861 O O . LYS A 1 105 ? 3.109 2.352 4.049 1.00 95.88 105 LYS A O 1
ATOM 866 N N . MET A 1 106 ? 3.293 3.898 2.437 1.00 96.94 106 MET A N 1
ATOM 867 C CA . MET A 1 106 ? 2.657 4.960 3.225 1.00 96.94 106 MET A CA 1
ATOM 868 C C . MET A 1 106 ? 1.154 4.744 3.391 1.00 96.94 106 MET A C 1
ATOM 870 O O . MET A 1 106 ? 0.641 5.018 4.474 1.00 96.94 106 MET A O 1
ATOM 874 N N . ALA A 1 107 ? 0.472 4.200 2.380 1.00 94.00 107 ALA A N 1
ATOM 875 C CA . ALA A 1 107 ? -0.933 3.820 2.487 1.00 94.00 107 ALA A CA 1
ATOM 876 C C . ALA A 1 107 ? -1.144 2.767 3.589 1.00 94.00 107 ALA A C 1
ATOM 878 O O . ALA A 1 107 ? -1.983 2.970 4.463 1.00 94.00 107 ALA A O 1
ATOM 879 N N . HIS A 1 108 ? -0.313 1.721 3.642 1.00 95.19 108 HIS A N 1
ATOM 880 C CA . HIS A 1 108 ? -0.398 0.708 4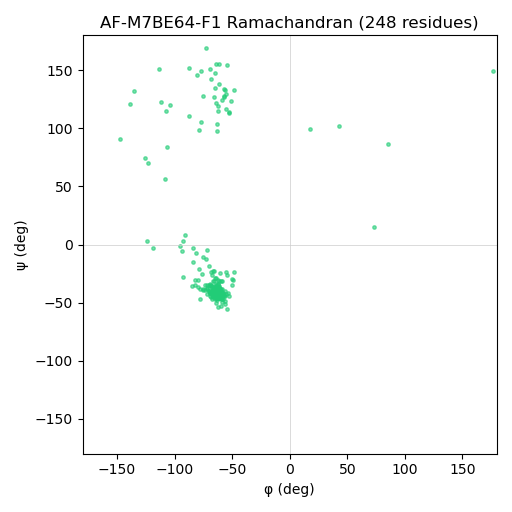.703 1.00 95.19 108 HIS A CA 1
ATOM 881 C C . HIS A 1 108 ? -0.113 1.257 6.106 1.00 95.19 108 HIS A C 1
ATOM 883 O O . HIS A 1 108 ? -0.746 0.845 7.076 1.00 95.19 108 HIS A O 1
ATOM 889 N N . VAL A 1 109 ? 0.820 2.207 6.244 1.00 97.75 109 VAL A N 1
ATOM 890 C CA . VAL A 1 109 ? 1.063 2.869 7.539 1.00 97.75 109 VAL A CA 1
ATOM 891 C C . VAL A 1 109 ? -0.184 3.621 8.014 1.00 97.75 109 VAL A C 1
ATOM 893 O O . VAL A 1 109 ? -0.489 3.601 9.206 1.00 97.75 109 VAL A O 1
ATOM 896 N N . GLU A 1 110 ? -0.919 4.257 7.103 1.00 95.25 110 GLU A N 1
ATOM 897 C CA . GLU A 1 110 ? -2.158 4.954 7.448 1.00 95.25 110 GLU A CA 1
ATOM 898 C C . GLU A 1 110 ? -3.295 3.981 7.791 1.00 95.25 110 GLU A C 1
ATOM 900 O O . GLU A 1 110 ? -4.022 4.219 8.753 1.00 95.25 110 GLU A O 1
ATOM 905 N N . GLU A 1 111 ? -3.409 2.850 7.090 1.00 93.25 111 GLU A N 1
ATOM 906 C CA . GLU A 1 111 ? -4.355 1.781 7.444 1.00 93.25 111 GLU A CA 1
ATOM 907 C C . GLU A 1 111 ? -4.117 1.266 8.869 1.00 93.25 111 GLU A C 1
ATOM 909 O O . GLU A 1 111 ? -5.052 1.189 9.665 1.00 93.25 111 GLU A O 1
ATOM 914 N N . LEU A 1 112 ? -2.858 0.998 9.232 1.00 97.19 112 LEU A N 1
ATOM 915 C CA . LEU A 1 112 ? -2.495 0.596 10.595 1.00 97.19 112 LEU A CA 1
ATOM 916 C C . LEU A 1 112 ? -2.856 1.672 11.626 1.00 97.19 112 LEU A C 1
ATOM 918 O O . LEU A 1 112 ? -3.329 1.352 12.718 1.00 97.19 112 LEU A O 1
ATOM 922 N N . ARG A 1 113 ? -2.672 2.953 11.284 1.00 97.44 113 ARG A N 1
ATOM 923 C CA . ARG A 1 113 ? -3.044 4.074 12.155 1.00 97.44 113 ARG A CA 1
ATOM 924 C C . ARG A 1 113 ? -4.556 4.134 12.390 1.00 97.44 113 ARG A C 1
ATOM 926 O O . ARG A 1 113 ? -4.977 4.434 13.506 1.00 97.44 113 ARG A O 1
ATOM 933 N N . LEU A 1 114 ? -5.360 3.868 11.361 1.00 94.31 114 LEU A N 1
ATOM 934 C CA . LEU A 1 114 ? -6.821 3.828 11.465 1.00 94.31 114 LEU A CA 1
ATOM 935 C C . LEU A 1 114 ? -7.290 2.643 12.312 1.00 94.31 114 LEU A C 1
ATOM 937 O O . LEU A 1 114 ? -8.080 2.850 13.227 1.00 94.31 114 LEU A O 1
ATOM 941 N N . ILE A 1 115 ? -6.732 1.447 12.094 1.00 96.94 115 ILE A N 1
ATOM 942 C CA . ILE A 1 115 ? -7.024 0.267 12.924 1.00 96.94 115 ILE A CA 1
ATOM 943 C C . ILE A 1 115 ? -6.711 0.557 14.396 1.00 96.94 115 ILE A C 1
ATOM 945 O O . ILE A 1 115 ? -7.524 0.268 15.268 1.00 96.94 115 ILE A O 1
ATOM 949 N N . HIS A 1 116 ? -5.567 1.183 14.686 1.00 97.00 116 HIS A N 1
ATOM 950 C CA . HIS A 1 116 ? -5.212 1.555 16.056 1.00 97.00 116 HIS A CA 1
ATOM 951 C C . HIS A 1 116 ? -6.214 2.542 16.679 1.00 97.00 116 HIS A C 1
ATOM 953 O O . HIS A 1 116 ? -6.554 2.427 17.856 1.00 97.00 116 HIS A O 1
ATOM 959 N N . ALA A 1 117 ? -6.717 3.500 15.895 1.00 95.94 117 ALA A N 1
ATOM 960 C CA . ALA A 1 117 ? -7.751 4.418 16.360 1.00 95.94 117 ALA A CA 1
ATOM 961 C C . ALA A 1 117 ? -9.069 3.687 16.673 1.00 95.94 117 ALA A C 1
ATOM 963 O O . ALA A 1 117 ? -9.671 3.957 17.712 1.00 95.94 117 ALA A O 1
ATOM 964 N N . ASP A 1 118 ? -9.480 2.746 15.820 1.00 97.12 118 ASP A N 1
ATOM 965 C CA . ASP A 1 118 ? -10.689 1.940 16.017 1.00 97.12 118 ASP A CA 1
ATOM 966 C C . ASP A 1 118 ? -10.574 1.037 17.258 1.00 97.12 118 ASP A C 1
ATOM 968 O O . ASP A 1 118 ? -11.511 0.977 18.057 1.00 97.12 118 ASP A O 1
ATOM 972 N N . ILE A 1 119 ? -9.410 0.408 17.477 1.00 95.12 119 ILE A N 1
ATOM 973 C CA . ILE A 1 119 ? -9.115 -0.368 18.695 1.00 95.12 119 ILE A CA 1
ATOM 974 C C . ILE A 1 119 ? -9.298 0.510 19.933 1.00 95.12 119 ILE A C 1
ATOM 976 O O . ILE A 1 119 ? -10.055 0.154 20.831 1.00 95.12 119 ILE A O 1
ATOM 980 N N . ASN A 1 120 ? -8.688 1.696 19.956 1.00 96.75 120 ASN A N 1
ATOM 981 C CA . ASN A 1 120 ? -8.804 2.600 21.099 1.00 96.75 120 ASN A CA 1
ATOM 982 C C . ASN A 1 120 ? -10.260 3.058 21.344 1.00 96.75 120 ASN A C 1
ATOM 984 O O . ASN A 1 120 ? -10.674 3.235 22.490 1.00 96.75 120 ASN A O 1
ATOM 988 N N . VAL A 1 121 ? -11.077 3.242 20.300 1.00 96.38 121 VAL A N 1
ATOM 989 C CA . VAL A 1 121 ? -12.517 3.529 20.469 1.00 96.38 121 VAL A CA 1
ATOM 990 C C . VAL A 1 121 ? -13.243 2.348 21.120 1.00 96.38 121 VAL A C 1
ATOM 992 O O . VAL A 1 121 ? -14.037 2.551 22.045 1.00 96.38 121 VAL A O 1
ATOM 995 N N . MET A 1 122 ? -12.961 1.126 20.668 1.00 97.38 122 MET A N 1
ATOM 996 C CA . MET A 1 122 ? -13.550 -0.094 21.223 1.00 97.38 122 MET A CA 1
ATOM 997 C C . MET A 1 122 ? -13.134 -0.322 22.681 1.00 97.38 122 MET A C 1
ATOM 999 O O . MET A 1 122 ? -14.005 -0.538 23.521 1.00 97.38 122 MET A O 1
ATOM 1003 N N . GLU A 1 123 ? -11.850 -0.174 23.015 1.00 96.31 123 GLU A N 1
ATOM 1004 C CA . GLU A 1 123 ? -11.345 -0.280 24.393 1.00 96.31 123 GLU A CA 1
ATOM 1005 C C . GLU A 1 123 ? -12.049 0.698 25.339 1.00 96.31 123 GLU A C 1
ATOM 1007 O O . GLU A 1 123 ? -12.452 0.338 26.446 1.00 96.31 123 GLU A O 1
ATOM 1012 N N . ASN A 1 124 ? -12.230 1.947 24.905 1.00 94.56 124 ASN A N 1
ATOM 1013 C CA . ASN A 1 124 ? -12.920 2.951 25.711 1.00 94.56 124 ASN A CA 1
ATOM 1014 C C . ASN A 1 124 ? -14.415 2.633 25.865 1.00 94.56 124 ASN A C 1
ATOM 1016 O O . ASN A 1 124 ? -14.986 2.869 26.929 1.00 94.56 124 ASN A O 1
ATOM 1020 N N . THR A 1 125 ? -15.041 2.058 24.837 1.00 95.69 125 THR A N 1
ATOM 1021 C CA . THR A 1 125 ? -16.446 1.626 24.883 1.00 95.69 125 THR A CA 1
ATOM 1022 C C . THR A 1 125 ? -16.641 0.449 25.840 1.00 95.69 125 THR A C 1
ATOM 1024 O O . THR A 1 125 ? -17.605 0.448 26.608 1.00 95.69 125 THR A O 1
ATOM 1027 N N . ILE A 1 126 ? -15.719 -0.519 25.847 1.00 92.69 126 ILE A N 1
ATOM 1028 C CA . ILE A 1 126 ? -15.726 -1.644 26.793 1.00 92.69 126 ILE A CA 1
ATOM 1029 C C . ILE A 1 126 ? -15.586 -1.117 28.223 1.00 92.69 126 ILE A C 1
ATOM 1031 O O . ILE A 1 126 ? -16.485 -1.342 29.029 1.00 92.69 126 ILE A O 1
ATOM 1035 N N . LYS A 1 127 ? -14.559 -0.302 28.505 1.00 96.06 127 LYS A N 1
ATOM 1036 C CA . LYS A 1 127 ? -14.345 0.305 29.835 1.00 96.06 127 LYS A CA 1
ATOM 1037 C C . LYS A 1 127 ? -15.572 1.066 30.341 1.00 96.06 127 LYS A C 1
ATOM 1039 O O . LYS A 1 127 ? -15.925 0.981 31.518 1.00 96.06 127 LYS A O 1
ATOM 1044 N N . GLN A 1 128 ? -16.227 1.825 29.461 1.00 96.69 128 GLN A N 1
ATOM 1045 C CA . GLN A 1 128 ? -17.448 2.547 29.809 1.00 96.69 128 GLN A CA 1
ATOM 1046 C C . GLN A 1 128 ? -18.597 1.582 30.135 1.00 96.69 128 GLN A C 1
ATOM 1048 O O . GLN A 1 128 ? -19.275 1.755 31.146 1.00 96.69 128 GLN A O 1
ATOM 1053 N N . SER A 1 129 ? -18.775 0.542 29.321 1.00 93.38 129 SER A N 1
ATOM 1054 C CA . SER A 1 129 ? -19.827 -0.463 29.507 1.00 93.38 129 SER A CA 1
ATOM 1055 C C . SER A 1 129 ? -19.634 -1.270 30.792 1.00 93.38 129 SER A C 1
ATOM 1057 O O . SER A 1 129 ? -20.599 -1.514 31.509 1.00 93.38 129 SER A O 1
ATOM 1059 N N . GLU A 1 130 ? -18.398 -1.633 31.134 1.00 93.06 130 GLU A N 1
ATOM 1060 C CA . GLU A 1 130 ? -18.061 -2.310 32.392 1.00 93.06 130 GLU A CA 1
ATOM 1061 C C . GLU A 1 130 ? -18.339 -1.426 33.611 1.00 93.06 130 GLU A C 1
ATOM 1063 O O . GLU A 1 130 ? -18.835 -1.893 34.639 1.00 93.06 130 GLU A O 1
ATOM 1068 N N . ASN A 1 131 ? -18.044 -0.128 33.511 1.00 95.00 131 ASN A N 1
ATOM 1069 C CA . ASN A 1 131 ? -18.367 0.834 34.560 1.00 95.00 131 ASN A CA 1
ATOM 1070 C C . ASN A 1 131 ? -19.888 0.936 34.757 1.00 95.00 131 ASN A C 1
ATOM 1072 O O . ASN A 1 131 ? -20.380 0.857 35.884 1.00 95.00 131 ASN A O 1
ATOM 1076 N N . ASP A 1 132 ? -20.641 1.048 33.665 1.00 94.81 132 ASP A N 1
ATOM 1077 C CA . ASP A 1 132 ? -22.099 1.139 33.722 1.00 94.81 132 ASP A CA 1
ATOM 1078 C C . ASP A 1 132 ? -22.741 -0.163 34.219 1.00 94.81 132 ASP A C 1
ATOM 1080 O O . ASP A 1 132 ? -23.659 -0.117 35.042 1.00 94.81 132 ASP A O 1
ATOM 1084 N N . LEU A 1 133 ? -22.200 -1.320 33.832 1.00 90.31 133 LEU A N 1
ATOM 1085 C CA . LEU A 1 133 ? -22.592 -2.615 34.382 1.00 90.31 133 LEU A CA 1
ATOM 1086 C C . LEU A 1 133 ? -22.346 -2.677 35.895 1.00 90.31 133 LEU A C 1
ATOM 1088 O O . LEU A 1 133 ? -23.242 -3.070 36.636 1.00 90.31 133 LEU A O 1
ATOM 1092 N N . ASN A 1 134 ? -21.179 -2.237 36.377 1.00 88.62 134 ASN A N 1
ATOM 1093 C CA . ASN A 1 134 ? -20.884 -2.198 37.813 1.00 88.62 134 ASN A CA 1
ATOM 1094 C C . ASN A 1 134 ? -21.874 -1.314 38.589 1.00 88.62 134 ASN A C 1
ATOM 1096 O O . ASN A 1 134 ? -22.348 -1.721 39.650 1.00 88.62 134 ASN A O 1
ATOM 1100 N N . LYS A 1 135 ? -22.247 -0.144 38.047 1.00 94.00 135 LYS A N 1
ATOM 1101 C CA . LYS A 1 135 ? -23.284 0.715 38.648 1.00 94.00 135 LYS A CA 1
ATOM 1102 C C . LYS A 1 135 ? -24.639 0.011 38.713 1.00 94.00 135 LYS A C 1
ATOM 1104 O O . LYS A 1 135 ? -25.322 0.098 39.733 1.00 94.00 135 LYS A O 1
ATOM 1109 N N . LEU A 1 136 ? -25.033 -0.684 37.643 1.00 90.19 136 LEU A N 1
ATOM 1110 C CA . LEU A 1 136 ? -26.289 -1.437 37.599 1.00 90.19 136 LEU A CA 1
ATOM 1111 C C . LEU A 1 136 ? -26.290 -2.599 38.596 1.00 90.19 136 LEU A C 1
ATOM 1113 O O . LEU A 1 136 ? -27.284 -2.788 39.299 1.00 90.19 136 LEU A O 1
ATOM 1117 N N . LEU A 1 137 ? -25.184 -3.338 38.708 1.00 86.81 137 LEU A N 1
ATOM 1118 C CA . LEU A 1 137 ? -25.030 -4.415 39.688 1.00 86.81 137 LEU A CA 1
ATOM 1119 C C . LEU A 1 137 ? -25.136 -3.876 41.121 1.00 86.81 137 LEU A C 1
ATOM 1121 O O . LEU A 1 137 ? -25.871 -4.439 41.931 1.00 86.81 137 LEU A O 1
ATOM 1125 N N . GLU A 1 138 ? -24.468 -2.761 41.429 1.00 89.94 138 GLU A N 1
ATOM 1126 C CA . GLU A 1 138 ? -24.546 -2.136 42.752 1.00 89.94 138 GLU A CA 1
ATOM 1127 C C . GLU A 1 138 ? -25.963 -1.628 43.063 1.00 89.94 138 GLU A C 1
ATOM 1129 O O . GLU A 1 138 ? -26.484 -1.885 44.149 1.00 89.94 138 GLU A O 1
ATOM 1134 N N . SER A 1 139 ? -26.623 -0.973 42.103 1.00 92.81 139 SER A N 1
ATOM 1135 C CA . SER A 1 139 ? -28.011 -0.522 42.251 1.00 92.81 139 SER A CA 1
ATOM 1136 C C . SER A 1 139 ? -28.974 -1.690 42.471 1.00 92.81 139 SER A C 1
ATOM 1138 O O . SER A 1 139 ? -29.846 -1.614 43.334 1.00 92.81 139 SER A O 1
ATOM 1140 N N . THR A 1 140 ? -28.818 -2.775 41.710 1.00 88.88 140 THR A N 1
ATOM 1141 C CA . THR A 1 140 ? -29.674 -3.965 41.818 1.00 88.88 140 THR A CA 1
ATOM 1142 C C . THR A 1 140 ? -29.487 -4.645 43.169 1.00 88.88 140 THR A C 1
ATOM 1144 O O . THR A 1 140 ? -30.466 -4.996 43.824 1.00 88.88 140 THR A O 1
ATOM 1147 N N . ARG A 1 141 ? -28.238 -4.759 43.637 1.00 86.25 141 ARG A N 1
ATOM 1148 C CA . ARG A 1 141 ? -27.929 -5.297 44.963 1.00 86.25 141 ARG A CA 1
ATOM 1149 C C . ARG A 1 141 ? -28.585 -4.481 46.079 1.00 86.25 141 ARG A C 1
ATOM 1151 O O . ARG A 1 141 ? -29.202 -5.074 46.958 1.00 86.25 141 ARG A O 1
ATOM 1158 N N . ARG A 1 142 ? -28.498 -3.146 46.028 1.00 91.75 142 ARG A N 1
ATOM 1159 C CA . ARG A 1 142 ? -29.139 -2.260 47.019 1.00 91.75 142 ARG A CA 1
ATOM 1160 C C . ARG A 1 142 ? -30.658 -2.445 47.047 1.00 91.75 142 ARG A C 1
ATOM 1162 O O . ARG A 1 142 ? -31.222 -2.631 48.118 1.00 91.75 142 ARG A O 1
ATOM 1169 N N . LEU A 1 143 ? -31.308 -2.489 45.881 1.00 91.19 143 LEU A N 1
ATOM 1170 C CA . LEU A 1 143 ? -32.752 -2.747 45.794 1.00 91.19 143 LEU A CA 1
ATOM 1171 C C . LEU A 1 143 ? -33.134 -4.123 46.349 1.00 91.19 143 LEU A C 1
ATOM 1173 O O . LEU A 1 143 ? -34.155 -4.248 47.017 1.00 91.19 143 LEU A O 1
ATOM 1177 N N . HIS A 1 144 ? -32.321 -5.152 46.107 1.00 86.88 144 HIS A N 1
ATOM 1178 C CA . HIS A 1 144 ? -32.559 -6.483 46.664 1.00 86.88 144 HIS A CA 1
ATOM 1179 C C . HIS A 1 144 ? -32.427 -6.495 48.201 1.00 86.88 144 HIS A C 1
ATOM 1181 O O . HIS A 1 144 ? -33.242 -7.111 48.893 1.00 86.88 144 HIS A O 1
ATOM 1187 N N . GLU A 1 145 ? -31.437 -5.781 48.749 1.00 88.06 145 GLU A N 1
ATOM 1188 C CA . GLU A 1 145 ? -31.262 -5.589 50.196 1.00 88.06 145 GLU A CA 1
ATOM 1189 C C . GLU A 1 145 ? -32.431 -4.804 50.830 1.00 88.06 145 GLU A C 1
ATOM 1191 O O . GLU A 1 145 ? -32.829 -5.124 51.949 1.00 88.06 145 GLU A O 1
ATOM 1196 N N . GLU A 1 146 ? -33.032 -3.844 50.115 1.00 93.81 146 GLU A N 1
ATOM 1197 C CA . GLU A 1 146 ? -34.239 -3.108 50.541 1.00 93.81 146 GLU A CA 1
ATOM 1198 C C . GLU A 1 146 ? -35.530 -3.937 50.414 1.00 93.81 146 GLU A C 1
ATOM 1200 O O . GLU A 1 146 ? -36.406 -3.874 51.282 1.00 93.81 146 GLU A O 1
ATOM 1205 N N . TYR A 1 147 ? -35.653 -4.739 49.353 1.00 90.81 147 TYR A N 1
ATOM 1206 C CA . TYR A 1 147 ? -36.838 -5.551 49.080 1.00 90.81 147 TYR A CA 1
ATOM 1207 C C . TYR A 1 147 ? -37.070 -6.606 50.164 1.00 90.81 147 TYR A C 1
ATOM 1209 O O . TYR A 1 147 ? -38.197 -6.776 50.629 1.00 90.81 147 TYR A O 1
ATOM 1217 N N . LYS A 1 148 ? -36.014 -7.314 50.580 1.00 88.19 148 LYS A N 1
ATOM 1218 C CA . LYS A 1 148 ? -36.123 -8.450 51.504 1.00 88.19 148 LYS A CA 1
ATOM 1219 C C . LYS A 1 148 ? -36.852 -8.109 52.822 1.00 88.19 148 LYS A C 1
ATOM 1221 O O . LYS A 1 148 ? -37.860 -8.760 53.103 1.00 88.19 148 LYS A O 1
ATOM 1226 N N . PRO A 1 149 ? -36.439 -7.094 53.610 1.00 93.38 149 PRO A N 1
ATOM 1227 C CA . PRO A 1 149 ? -37.150 -6.734 54.838 1.00 93.38 149 PRO A CA 1
ATOM 1228 C C . PRO A 1 149 ? -38.559 -6.188 54.566 1.00 93.38 149 PRO A C 1
ATOM 1230 O O . PRO A 1 149 ? -39.471 -6.403 55.367 1.00 93.38 149 PRO A O 1
ATOM 1233 N N . LEU A 1 150 ? -38.769 -5.508 53.434 1.00 94.94 150 LEU A N 1
ATOM 1234 C CA . LEU A 1 150 ? -40.089 -5.010 53.056 1.00 94.94 150 LEU A CA 1
ATOM 1235 C C . LEU A 1 150 ? -41.058 -6.163 52.761 1.00 94.94 150 LEU A C 1
ATOM 1237 O O . LEU A 1 150 ? -42.187 -6.143 53.252 1.00 94.94 150 LEU A O 1
ATOM 1241 N N . LYS A 1 151 ? -40.619 -7.186 52.018 1.00 94.00 151 LYS A N 1
ATOM 1242 C CA . LYS A 1 151 ? -41.402 -8.405 51.780 1.00 94.00 151 LYS A CA 1
ATOM 1243 C C . LYS A 1 151 ? -41.755 -9.087 53.091 1.00 94.00 151 LYS A C 1
ATOM 1245 O O . LYS A 1 151 ? -42.923 -9.389 53.313 1.00 94.00 151 LYS A O 1
ATOM 1250 N N . GLU A 1 152 ? -40.770 -9.297 53.964 1.00 93.25 152 GLU A N 1
ATOM 1251 C CA . GLU A 1 152 ? -40.986 -9.923 55.272 1.00 93.25 152 GLU A CA 1
ATOM 1252 C C . GLU A 1 152 ? -42.047 -9.161 56.085 1.00 93.25 152 GLU A C 1
ATOM 1254 O O . GLU A 1 152 ? -42.929 -9.775 56.691 1.00 93.25 152 GLU A O 1
ATOM 1259 N N . HIS A 1 153 ? -42.026 -7.825 56.037 1.00 95.88 153 HIS A N 1
ATOM 1260 C CA . HIS A 1 153 ? -43.040 -6.987 56.673 1.00 95.88 153 HIS A CA 1
ATOM 1261 C C . HIS A 1 153 ? -44.430 -7.130 56.027 1.00 95.88 153 HIS A C 1
ATOM 1263 O O . HIS A 1 153 ? -45.426 -7.285 56.737 1.00 95.88 153 HIS A O 1
ATOM 1269 N N . VAL A 1 154 ? -44.515 -7.122 54.692 1.00 96.12 154 VAL A N 1
ATOM 1270 C CA . VAL A 1 154 ? -45.773 -7.331 53.954 1.00 96.12 154 VAL A CA 1
ATOM 1271 C C . VAL A 1 154 ? -46.360 -8.710 54.251 1.00 96.12 154 VAL A C 1
ATOM 1273 O O . VAL A 1 154 ? -47.555 -8.818 54.524 1.00 96.12 154 VAL A O 1
ATOM 1276 N N . ASP A 1 155 ? -45.540 -9.758 54.258 1.00 95.38 155 ASP A N 1
ATOM 1277 C CA . ASP A 1 155 ? -45.967 -11.112 54.601 1.00 95.38 155 ASP A CA 1
ATOM 1278 C C . ASP A 1 155 ? -46.464 -11.188 56.048 1.00 95.38 155 ASP A C 1
ATOM 1280 O O . ASP A 1 155 ? -47.506 -11.794 56.299 1.00 95.38 155 ASP A O 1
ATOM 1284 N N . ALA A 1 156 ? -45.794 -10.526 56.998 1.00 95.81 156 ALA A N 1
ATOM 1285 C CA . ALA A 1 156 ? -46.270 -10.444 58.378 1.00 95.81 156 ALA A CA 1
ATOM 1286 C C . ALA A 1 156 ? -47.664 -9.793 58.468 1.00 95.81 156 ALA A C 1
ATOM 1288 O O . ALA A 1 156 ? -48.543 -10.332 59.143 1.00 95.81 156 ALA A O 1
ATOM 1289 N N . LEU A 1 157 ? -47.904 -8.692 57.745 1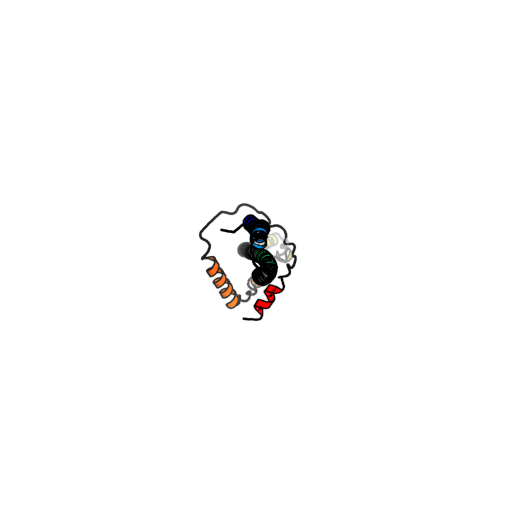.00 96.50 157 LEU A N 1
ATOM 1290 C CA . LEU A 1 157 ? -49.217 -8.036 57.671 1.00 96.50 157 LEU A CA 1
ATOM 1291 C C . LEU A 1 157 ? -50.280 -8.905 56.981 1.00 96.50 157 LEU A C 1
ATOM 1293 O O . LEU A 1 157 ? -51.434 -8.927 57.401 1.00 96.50 157 LEU A O 1
ATOM 1297 N N . ARG A 1 158 ? -49.922 -9.652 55.933 1.00 96.75 158 ARG A N 1
ATOM 1298 C CA . ARG A 1 158 ? -50.850 -10.591 55.279 1.00 96.75 158 ARG A CA 1
ATOM 1299 C C . ARG A 1 158 ? -51.273 -11.706 56.231 1.00 96.75 158 ARG A C 1
ATOM 1301 O O . ARG A 1 158 ? -52.456 -12.040 56.290 1.00 96.75 158 ARG A O 1
ATOM 1308 N N . MET A 1 159 ? -50.331 -12.222 57.019 1.00 96.00 159 MET A N 1
ATOM 1309 C CA . MET A 1 159 ? -50.600 -13.273 57.998 1.00 96.00 159 MET A CA 1
ATOM 1310 C C . MET A 1 159 ? -51.536 -12.808 59.125 1.00 96.00 159 MET A C 1
ATOM 1312 O O . MET A 1 159 ? -52.375 -13.598 59.552 1.00 96.00 159 MET A O 1
ATOM 1316 N N . THR A 1 160 ? -51.468 -11.547 59.581 1.00 96.06 160 THR A N 1
ATOM 1317 C CA . THR A 1 160 ? -52.418 -11.031 60.595 1.00 96.06 160 THR A CA 1
ATOM 1318 C C . THR A 1 160 ? -53.851 -10.930 60.069 1.00 96.06 160 THR A C 1
ATOM 1320 O O . THR A 1 160 ? -54.796 -10.991 60.852 1.00 96.06 160 THR A O 1
ATOM 1323 N N . LEU A 1 161 ? -54.017 -10.837 58.748 1.00 96.00 161 LEU A N 1
ATOM 1324 C CA . LEU A 1 161 ? -55.307 -10.829 58.056 1.00 96.00 161 LEU A CA 1
ATOM 1325 C C . LEU A 1 161 ? -55.763 -12.229 57.598 1.00 96.00 161 LEU A C 1
ATOM 1327 O O . LEU A 1 161 ? -56.798 -12.346 56.945 1.00 96.00 161 LEU A O 1
ATOM 1331 N N . GLY A 1 162 ? -55.010 -13.291 57.912 1.00 93.69 162 GLY A N 1
ATOM 1332 C CA . GLY A 1 162 ? -55.325 -14.665 57.502 1.00 93.69 162 GLY A CA 1
ATOM 1333 C C . GLY A 1 162 ? -55.081 -14.966 56.017 1.00 93.69 162 GLY A C 1
ATOM 1334 O O . GLY A 1 162 ? -55.576 -15.970 55.507 1.00 93.69 162 GLY A O 1
ATOM 1335 N N . LEU A 1 163 ? -54.334 -14.112 55.310 1.00 94.81 163 LEU A N 1
ATOM 1336 C CA . LEU A 1 163 ? -53.954 -14.319 53.912 1.00 94.81 163 LEU A CA 1
ATOM 1337 C C . LEU A 1 163 ? -52.653 -15.131 53.811 1.00 94.81 163 LEU A C 1
ATOM 1339 O O . LEU A 1 163 ? -51.787 -15.049 54.680 1.00 94.81 163 LEU A O 1
ATOM 1343 N N . GLN A 1 164 ? -52.487 -15.881 52.717 1.00 90.88 164 GLN A N 1
ATOM 1344 C CA . GLN A 1 164 ? -51.227 -16.575 52.420 1.00 90.88 164 GLN A CA 1
ATOM 1345 C C . GLN A 1 164 ? -50.107 -15.589 52.060 1.00 90.88 164 GLN A C 1
ATOM 1347 O O . GLN A 1 164 ? -50.371 -14.515 51.501 1.00 90.88 164 GLN A O 1
ATOM 1352 N N . ARG A 1 165 ? -48.862 -15.981 52.356 1.00 90.50 165 ARG A N 1
ATOM 1353 C CA . ARG A 1 165 ? -47.642 -15.246 51.988 1.00 90.50 165 ARG A CA 1
ATOM 1354 C C . ARG A 1 165 ? -47.499 -15.113 50.476 1.00 90.50 165 ARG A C 1
ATOM 1356 O O . ARG A 1 165 ? -48.053 -15.913 49.723 1.00 90.50 165 ARG A O 1
ATOM 1363 N N . LEU A 1 166 ? -46.775 -14.086 50.055 1.00 86.94 166 LEU A N 1
ATOM 1364 C CA . LEU A 1 166 ? -46.406 -13.904 48.657 1.00 86.94 166 LEU A CA 1
ATOM 1365 C C . LEU A 1 166 ? -45.252 -14.852 48.273 1.00 86.94 166 LEU A C 1
ATOM 1367 O O . LEU A 1 166 ? -44.423 -15.148 49.145 1.00 86.94 166 LEU A O 1
ATOM 1371 N N . PRO A 1 167 ? -45.181 -15.301 47.003 1.00 85.25 167 PRO A N 1
ATOM 1372 C CA . PRO A 1 167 ? -44.029 -16.032 46.471 1.00 85.25 167 PRO A CA 1
ATOM 1373 C C . PRO A 1 167 ? -42.715 -15.267 46.670 1.00 85.25 167 PRO A C 1
ATOM 1375 O O . PRO A 1 167 ? -42.712 -14.038 46.809 1.00 85.25 167 PRO A O 1
ATOM 1378 N N . ASP A 1 168 ? -41.596 -15.987 46.722 1.00 78.81 168 ASP A N 1
ATOM 1379 C CA . ASP A 1 168 ? -40.275 -15.363 46.830 1.00 78.81 168 ASP A CA 1
ATOM 1380 C C . ASP A 1 168 ? -39.778 -14.875 45.461 1.00 78.81 168 ASP A C 1
ATOM 1382 O O . ASP A 1 168 ? -40.018 -15.510 44.438 1.00 78.81 168 ASP A O 1
ATOM 1386 N N . LEU A 1 169 ? -39.030 -13.762 45.420 1.00 74.56 169 LEU A N 1
ATOM 1387 C CA . LEU A 1 169 ? -38.562 -13.195 44.142 1.00 74.56 169 LEU A CA 1
ATOM 1388 C C . LEU A 1 169 ? -37.692 -14.157 43.326 1.00 74.56 169 LEU A C 1
ATOM 1390 O O . LEU A 1 169 ? -37.728 -14.109 42.104 1.00 74.56 169 LEU A O 1
ATOM 1394 N N . CYS A 1 170 ? -36.926 -15.038 43.976 1.00 65.00 170 CYS A N 1
ATOM 1395 C CA . CYS A 1 170 ? -36.151 -16.067 43.276 1.00 65.00 170 CYS A CA 1
ATOM 1396 C C . CYS A 1 170 ? -37.033 -17.139 42.615 1.00 65.00 170 CYS A C 1
ATOM 1398 O O . CYS A 1 170 ? -36.576 -17.796 41.684 1.00 65.00 170 CYS A O 1
ATOM 1400 N N . GLU A 1 171 ? -38.264 -17.336 43.095 1.00 63.91 171 GLU A N 1
ATOM 1401 C CA . GLU A 1 171 ? -39.238 -18.254 42.490 1.00 63.91 171 GLU A CA 1
ATOM 1402 C C . GLU A 1 171 ? -39.913 -17.614 41.271 1.00 63.91 171 GLU A C 1
ATOM 1404 O O . GLU A 1 171 ? -40.269 -18.314 40.325 1.00 63.91 171 GLU A O 1
ATOM 1409 N N . GLU A 1 172 ? -40.059 -16.286 41.277 1.00 65.19 172 GLU A N 1
ATOM 1410 C CA . GLU A 1 172 ? -40.607 -15.520 40.155 1.00 65.19 172 GLU A CA 1
ATOM 1411 C C . GLU A 1 172 ? -39.549 -15.239 39.075 1.00 65.19 172 GLU A C 1
ATOM 1413 O O . GLU A 1 172 ? -39.863 -15.268 37.885 1.00 65.19 172 GLU A O 1
ATOM 1418 N N . GLU A 1 173 ? -38.286 -15.024 39.460 1.00 66.75 173 GLU A N 1
ATOM 1419 C CA . GLU A 1 173 ? -37.223 -14.659 38.527 1.00 66.75 173 GLU A CA 1
ATOM 1420 C C . GLU A 1 173 ? -35.855 -15.229 38.956 1.00 66.75 173 GLU A C 1
ATOM 1422 O O . GLU A 1 173 ? -35.063 -14.600 39.658 1.00 66.75 173 GLU A O 1
ATOM 1427 N N . GLU A 1 174 ? -35.534 -16.435 38.470 1.00 60.66 174 GLU A N 1
ATOM 1428 C CA . GLU A 1 174 ? -34.313 -17.200 38.807 1.00 60.66 174 GLU A CA 1
ATOM 1429 C C . GLU A 1 174 ? -33.001 -16.407 38.579 1.00 60.66 174 GLU A C 1
ATOM 1431 O O . GLU A 1 174 ? -31.993 -16.618 39.256 1.00 60.66 174 GLU A O 1
ATOM 1436 N N . LYS A 1 175 ? -33.021 -15.424 37.664 1.00 59.44 175 LYS A N 1
ATOM 1437 C CA . LYS A 1 175 ? -31.889 -14.532 37.337 1.00 59.44 175 LYS A CA 1
ATOM 143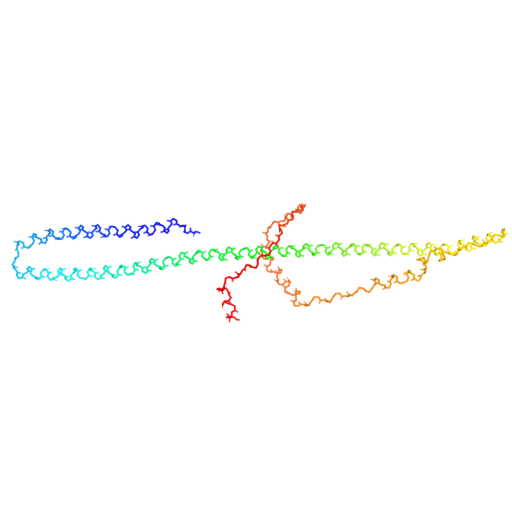8 C C . LYS A 1 175 ? -31.579 -13.482 38.408 1.00 59.44 175 LYS A C 1
ATOM 1440 O O . LYS A 1 175 ? -30.530 -12.849 38.333 1.00 59.44 175 LYS A O 1
ATOM 1445 N N . LEU A 1 176 ? -32.465 -13.286 39.383 1.00 59.97 176 LEU A N 1
ATOM 1446 C CA . LEU A 1 176 ? -32.257 -12.380 40.516 1.00 59.97 176 LEU A CA 1
ATOM 1447 C C . LEU A 1 176 ? -31.619 -13.086 41.722 1.00 59.97 176 LEU A C 1
ATOM 1449 O O . LEU A 1 176 ? -31.470 -12.481 42.783 1.00 59.97 176 LEU A O 1
ATOM 1453 N N . SER A 1 177 ? -31.190 -14.342 41.556 1.00 63.25 177 SER A N 1
ATOM 1454 C CA . SER A 1 177 ? -30.388 -15.055 42.549 1.00 63.25 177 SER A CA 1
ATOM 1455 C C . SER A 1 177 ? -29.050 -14.352 42.811 1.00 63.25 177 SER A C 1
ATOM 1457 O O . SER A 1 177 ? -28.349 -13.948 41.882 1.00 63.25 177 SER A O 1
ATOM 1459 N N . LEU A 1 178 ? -28.653 -14.272 44.086 1.00 60.56 178 LEU A N 1
ATOM 1460 C CA . LEU A 1 178 ? -27.352 -13.760 44.544 1.00 60.56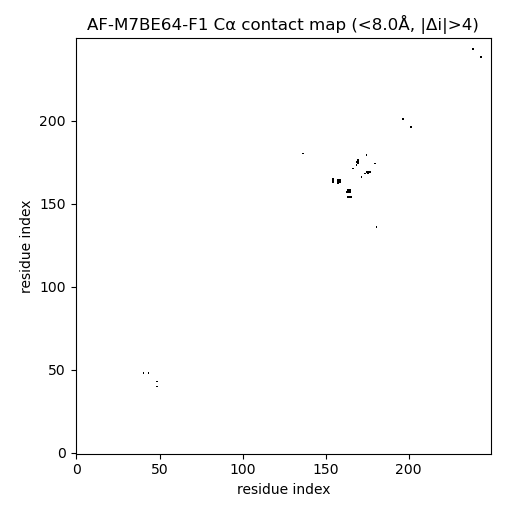 178 LEU A CA 1
ATOM 1461 C C . LEU A 1 178 ? -26.155 -14.401 43.807 1.00 60.56 178 LEU A C 1
ATOM 1463 O O . LEU A 1 178 ? -25.193 -13.700 43.489 1.00 60.56 178 LEU A O 1
ATOM 1467 N N . ASP A 1 179 ? -26.254 -15.684 43.441 1.00 61.84 179 ASP A N 1
ATOM 1468 C CA . ASP A 1 179 ? -25.206 -16.427 42.720 1.00 61.84 179 ASP A CA 1
ATOM 1469 C C . ASP A 1 179 ? -24.939 -15.883 41.306 1.00 61.84 179 ASP A C 1
ATOM 1471 O O . ASP A 1 179 ? -23.819 -15.981 40.795 1.00 61.84 179 ASP A O 1
ATOM 1475 N N . TYR A 1 180 ? -25.948 -15.287 40.661 1.00 65.75 180 TYR A N 1
ATOM 1476 C CA . TYR A 1 180 ? -25.798 -14.668 39.342 1.00 65.75 180 TYR A CA 1
ATOM 1477 C C . TYR A 1 180 ? -24.879 -13.437 39.408 1.00 65.75 180 TYR A C 1
ATOM 1479 O O . TYR A 1 180 ? -24.029 -13.240 38.535 1.00 65.75 180 TYR A O 1
ATOM 1487 N N . PHE A 1 181 ? -24.993 -12.645 40.478 1.00 61.69 181 PHE A N 1
ATOM 1488 C CA . PHE A 1 181 ? -24.196 -11.433 40.680 1.00 61.69 181 PHE A CA 1
ATOM 1489 C C . PHE A 1 181 ? -22.729 -11.747 41.011 1.00 61.69 181 PHE A C 1
ATOM 1491 O O . PHE A 1 181 ? -21.828 -11.051 40.537 1.00 61.69 181 PHE A O 1
ATOM 1498 N N . GLU A 1 182 ? -22.472 -12.800 41.792 1.00 63.31 182 GLU A N 1
ATOM 1499 C CA . GLU A 1 182 ? -21.109 -13.217 42.147 1.00 63.31 182 GLU A CA 1
ATOM 1500 C C . GLU A 1 182 ? -20.369 -13.879 40.976 1.00 63.31 182 GLU A C 1
ATOM 1502 O O . GLU A 1 182 ? -19.192 -13.579 40.758 1.00 63.31 182 GLU A O 1
ATOM 1507 N N . LYS A 1 183 ? -21.055 -14.703 40.167 1.00 63.88 183 LYS A N 1
ATOM 1508 C CA . LYS A 1 183 ? -20.465 -15.320 38.965 1.00 63.88 183 LYS A CA 1
ATOM 1509 C C . LYS A 1 183 ? -20.057 -14.301 37.911 1.00 63.88 183 LYS A C 1
ATOM 1511 O O . LYS A 1 183 ? -18.940 -14.379 37.407 1.00 63.88 183 LYS A O 1
ATOM 1516 N N . GLN A 1 184 ? -20.925 -13.330 37.617 1.00 62.50 184 GLN A N 1
ATOM 1517 C CA . GLN A 1 184 ? -20.630 -12.291 36.628 1.00 62.50 184 GLN A CA 1
ATOM 1518 C C . GLN A 1 184 ? -19.341 -11.545 36.990 1.00 62.50 184 GLN A C 1
ATOM 1520 O O . GLN A 1 184 ? -18.433 -11.449 36.175 1.00 62.50 184 GLN A O 1
ATOM 1525 N N . LYS A 1 185 ? -19.180 -11.105 38.241 1.00 58.94 185 LYS A N 1
ATOM 1526 C CA . LYS A 1 185 ? -17.989 -10.356 38.672 1.00 58.94 185 LYS A CA 1
ATOM 1527 C C . LYS A 1 185 ? -16.661 -11.114 38.470 1.00 58.94 185 LYS A C 1
ATOM 1529 O O . LYS A 1 185 ? -15.640 -10.472 38.241 1.00 58.94 185 LYS A O 1
ATOM 1534 N N . ALA A 1 186 ? -16.661 -12.445 38.572 1.00 58.88 186 ALA A N 1
ATOM 1535 C CA . ALA A 1 186 ? -15.456 -13.268 38.445 1.00 58.88 186 ALA A CA 1
ATOM 1536 C C . ALA A 1 186 ? -15.027 -13.500 36.983 1.00 58.88 186 ALA A C 1
ATOM 1538 O O . ALA A 1 186 ? -13.832 -13.514 36.687 1.00 58.88 186 ALA A O 1
ATOM 1539 N N . GLU A 1 187 ? -15.991 -13.645 36.074 1.00 54.88 187 GLU A N 1
ATOM 1540 C CA . GLU A 1 187 ? -15.745 -13.922 34.651 1.00 54.88 187 GLU A CA 1
ATOM 1541 C C . GLU A 1 187 ? -15.110 -12.728 33.917 1.00 54.88 187 GLU A C 1
ATOM 1543 O O . GLU A 1 187 ? -14.223 -12.917 33.092 1.00 54.88 187 GLU A O 1
ATOM 1548 N N . TRP A 1 188 ? -15.479 -11.491 34.268 1.00 55.25 188 TRP A N 1
ATOM 1549 C CA . TRP A 1 188 ? -14.956 -10.288 33.598 1.00 55.25 188 TRP A CA 1
ATOM 1550 C C . TRP A 1 188 ? -13.550 -9.866 34.049 1.00 55.25 188 TRP A C 1
ATOM 1552 O O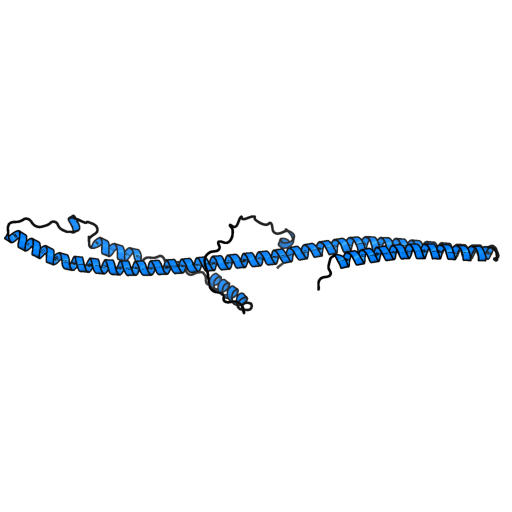 . TRP A 1 188 ? -12.858 -9.166 33.322 1.00 55.25 188 TRP A O 1
ATOM 1562 N N . GLN A 1 189 ? -13.086 -10.283 35.233 1.00 54.25 189 GLN A N 1
ATOM 1563 C CA . GLN A 1 189 ? -11.738 -9.926 35.709 1.00 54.25 189 GLN A CA 1
ATOM 1564 C C . GLN A 1 189 ? -10.626 -10.843 35.183 1.00 54.25 189 GLN A C 1
ATOM 1566 O O . GLN A 1 189 ? -9.452 -10.611 35.470 1.00 54.25 189 GLN A O 1
ATOM 1571 N N . THR A 1 190 ? -10.974 -11.880 34.422 1.00 49.91 190 THR A N 1
ATOM 1572 C CA . THR A 1 190 ? -10.020 -12.824 33.831 1.00 49.91 190 THR A CA 1
ATOM 1573 C C . THR A 1 190 ? -9.907 -12.619 32.322 1.00 49.91 190 THR A C 1
ATOM 1575 O O . THR A 1 190 ? -10.099 -13.545 31.543 1.00 49.91 190 THR A O 1
ATOM 1578 N N . GLU A 1 191 ? -9.566 -11.408 31.877 1.00 39.66 191 GLU A N 1
ATOM 1579 C CA . GLU A 1 191 ? -9.115 -11.236 30.493 1.00 39.66 191 GLU A CA 1
ATOM 1580 C C . GLU A 1 191 ? -7.667 -11.760 30.357 1.00 39.66 191 GLU A C 1
ATOM 1582 O O . GLU A 1 191 ? -6.798 -11.389 31.158 1.00 39.66 191 GLU A O 1
ATOM 1587 N N . PRO A 1 192 ? -7.371 -12.655 29.394 1.00 47.06 192 PRO A N 1
ATOM 1588 C CA . PRO A 1 192 ? -6.013 -13.115 29.136 1.00 47.06 192 PRO A CA 1
ATOM 1589 C C . PRO A 1 192 ? -5.136 -11.940 28.704 1.00 47.06 192 PRO A C 1
ATOM 1591 O O . PRO A 1 192 ? -5.379 -11.317 27.675 1.00 47.06 192 PRO A O 1
ATOM 1594 N N . GLN A 1 193 ? -4.094 -11.663 29.483 1.00 45.72 193 GLN A N 1
ATOM 1595 C CA . GLN A 1 193 ? -3.049 -10.709 29.134 1.00 45.72 193 GLN A CA 1
ATOM 1596 C C . GLN A 1 193 ? -2.486 -11.071 27.749 1.00 45.72 193 GLN A C 1
ATOM 1598 O O . GLN A 1 193 ? -1.882 -12.135 27.585 1.00 45.72 193 GLN A O 1
ATOM 1603 N N . GLU A 1 194 ? -2.697 -10.212 26.750 1.00 48.59 194 GLU A N 1
ATOM 1604 C CA . GLU A 1 194 ? -2.054 -10.370 25.448 1.00 48.59 194 GLU A CA 1
ATOM 1605 C C . GLU A 1 194 ? -0.532 -10.401 25.687 1.00 48.59 194 GLU A C 1
ATOM 1607 O O . GLU A 1 194 ? -0.015 -9.546 26.421 1.00 48.59 194 GLU A O 1
ATOM 1612 N N . PRO A 1 195 ? 0.200 -11.409 25.172 1.00 53.09 195 PRO A N 1
ATOM 1613 C CA . PRO A 1 195 ? 1.624 -11.520 25.436 1.00 53.09 195 PRO A CA 1
ATOM 1614 C C . PRO A 1 195 ? 2.313 -10.224 24.994 1.00 53.09 195 PRO A C 1
ATOM 1616 O O . PRO A 1 195 ? 2.036 -9.734 23.895 1.00 53.09 195 PRO A O 1
ATOM 1619 N N . PRO A 1 196 ? 3.198 -9.649 25.827 1.00 56.94 196 PRO A N 1
ATOM 1620 C CA . PRO A 1 196 ? 3.857 -8.398 25.500 1.00 56.94 196 PRO A CA 1
ATOM 1621 C C . PRO A 1 196 ? 4.559 -8.542 24.152 1.00 56.94 196 PRO A C 1
ATOM 1623 O O . PRO A 1 196 ? 5.288 -9.511 23.919 1.00 56.94 196 PRO A O 1
ATOM 1626 N N . ILE A 1 197 ? 4.305 -7.582 23.258 1.00 59.19 197 ILE A N 1
ATOM 1627 C CA . ILE A 1 197 ? 4.937 -7.519 21.942 1.00 59.19 197 ILE A CA 1
ATOM 1628 C C . ILE A 1 197 ? 6.452 -7.642 22.169 1.00 59.19 197 ILE A C 1
ATOM 1630 O O . ILE A 1 197 ? 7.003 -6.841 22.930 1.00 59.19 197 ILE A O 1
ATOM 1634 N N . PRO A 1 198 ? 7.133 -8.628 21.556 1.00 64.88 198 PRO A N 1
ATOM 1635 C CA . PRO A 1 198 ? 8.564 -8.822 21.735 1.00 64.88 198 PRO A CA 1
ATOM 1636 C C . PRO A 1 198 ? 9.326 -7.505 21.555 1.00 64.88 198 PRO A C 1
ATOM 1638 O O . PRO A 1 198 ? 9.104 -6.794 20.572 1.00 64.88 198 PRO A O 1
ATOM 1641 N N . GLU A 1 199 ? 10.243 -7.187 22.474 1.00 62.75 199 GLU A N 1
ATOM 1642 C CA . GLU A 1 199 ? 11.038 -5.944 22.463 1.00 62.75 199 GLU A CA 1
ATOM 1643 C C . GLU A 1 199 ? 11.704 -5.665 21.107 1.00 62.75 199 GLU A C 1
ATOM 1645 O O . GLU A 1 199 ? 11.861 -4.511 20.716 1.00 62.75 199 GLU A O 1
ATOM 1650 N N . SER A 1 200 ? 12.033 -6.711 20.344 1.00 65.00 200 SER A N 1
ATOM 1651 C CA . SER A 1 200 ? 12.583 -6.606 18.990 1.00 65.00 200 SER A CA 1
ATOM 1652 C C . SER A 1 200 ? 11.634 -5.930 17.990 1.00 65.00 200 SER A C 1
ATOM 1654 O O . SER A 1 200 ? 12.083 -5.144 17.155 1.00 65.00 200 SER A O 1
ATOM 1656 N N . LEU A 1 201 ? 10.325 -6.183 18.084 1.00 64.88 201 LEU A N 1
ATOM 1657 C CA . LEU A 1 201 ? 9.298 -5.566 17.239 1.00 64.88 201 LEU A CA 1
ATOM 1658 C C . LEU A 1 201 ? 8.989 -4.133 17.690 1.00 64.88 201 LEU A C 1
ATOM 1660 O O . LEU A 1 201 ? 8.842 -3.245 16.849 1.00 64.88 201 LEU A O 1
ATOM 1664 N N . ALA A 1 202 ? 8.973 -3.884 19.001 1.00 69.00 202 ALA A N 1
ATOM 1665 C CA . ALA A 1 202 ? 8.809 -2.541 19.557 1.00 69.00 202 ALA A CA 1
ATOM 1666 C C . ALA A 1 202 ? 9.996 -1.622 19.202 1.00 69.00 202 ALA A C 1
ATOM 1668 O O . ALA A 1 202 ? 9.802 -0.484 18.767 1.00 69.00 202 ALA A O 1
ATOM 1669 N N . ALA A 1 203 ? 11.228 -2.132 19.296 1.00 67.62 203 ALA A N 1
ATOM 1670 C CA . ALA A 1 203 ? 12.438 -1.415 18.900 1.00 67.62 203 ALA A CA 1
ATOM 1671 C C . ALA A 1 203 ? 12.475 -1.131 17.389 1.00 67.62 203 ALA A C 1
ATOM 1673 O O . ALA A 1 203 ? 12.849 -0.030 16.977 1.00 67.62 203 ALA A O 1
ATOM 1674 N N . ALA A 1 204 ? 12.031 -2.079 16.554 1.00 66.06 204 ALA A N 1
ATOM 1675 C CA . ALA A 1 204 ? 11.922 -1.879 15.109 1.00 66.06 204 ALA A CA 1
ATOM 1676 C C . ALA A 1 204 ? 10.889 -0.795 14.749 1.00 66.06 204 ALA A C 1
ATOM 1678 O O . ALA A 1 204 ? 11.149 0.045 13.883 1.00 66.06 204 ALA A O 1
ATOM 1679 N N . ALA A 1 205 ? 9.749 -0.760 15.447 1.00 69.06 205 ALA A N 1
ATOM 1680 C CA . ALA A 1 205 ? 8.746 0.289 15.283 1.00 69.06 205 ALA A CA 1
ATOM 1681 C C . ALA A 1 205 ? 9.285 1.672 15.702 1.00 69.06 205 ALA A C 1
ATOM 1683 O O . ALA A 1 205 ? 9.110 2.647 14.967 1.00 69.06 205 ALA A O 1
ATOM 1684 N N . ALA A 1 206 ? 10.011 1.758 16.822 1.00 70.31 206 ALA A N 1
ATOM 1685 C CA . ALA A 1 206 ? 10.637 3.000 17.286 1.00 70.31 206 ALA A CA 1
ATOM 1686 C C . ALA A 1 206 ? 11.731 3.508 16.324 1.00 70.31 206 ALA A C 1
ATOM 1688 O O . ALA A 1 206 ? 11.782 4.698 16.001 1.00 70.31 206 ALA A O 1
ATOM 1689 N N . ALA A 1 207 ? 12.567 2.612 15.790 1.00 65.00 207 ALA A N 1
ATOM 1690 C CA . ALA A 1 207 ? 13.582 2.958 14.793 1.00 65.00 207 ALA A CA 1
ATOM 1691 C C . ALA A 1 207 ? 12.955 3.454 13.474 1.00 65.00 207 ALA A C 1
ATOM 1693 O O . ALA A 1 207 ? 13.439 4.411 12.863 1.00 65.00 207 ALA A O 1
ATOM 1694 N N . ALA A 1 208 ? 11.833 2.858 13.055 1.00 62.00 208 ALA A N 1
ATOM 1695 C CA . ALA A 1 208 ? 11.091 3.295 11.874 1.00 62.00 208 ALA A CA 1
ATOM 1696 C C . ALA A 1 208 ? 10.461 4.689 12.050 1.00 62.00 208 ALA A C 1
ATOM 1698 O O . ALA A 1 208 ? 10.366 5.439 11.076 1.00 62.00 208 ALA A O 1
ATOM 1699 N N . GLN A 1 209 ? 10.070 5.061 13.274 1.00 65.19 209 GLN A N 1
ATOM 1700 C CA . GLN A 1 209 ? 9.559 6.398 13.586 1.00 65.19 209 GLN A CA 1
ATOM 1701 C C . GLN A 1 209 ? 10.662 7.466 13.529 1.00 65.19 209 GLN A C 1
ATOM 1703 O O . GLN A 1 209 ? 10.441 8.535 12.960 1.00 65.19 209 GLN A O 1
ATOM 1708 N N . GLN A 1 210 ? 11.873 7.176 14.018 1.00 59.25 210 GLN A N 1
ATOM 1709 C CA . GLN A 1 210 ? 12.989 8.138 13.999 1.00 59.25 210 GLN A CA 1
ATOM 1710 C C . GLN A 1 210 ? 13.417 8.539 12.576 1.00 59.25 210 GLN A C 1
ATOM 1712 O O . GLN A 1 210 ? 13.728 9.705 12.331 1.00 59.25 210 GLN A O 1
ATOM 1717 N N . LEU A 1 211 ? 13.334 7.623 11.605 1.00 56.34 211 LEU A N 1
ATOM 1718 C CA . LEU A 1 211 ? 13.591 7.921 10.187 1.00 56.34 211 LEU A CA 1
ATOM 1719 C C . LEU A 1 211 ? 12.505 8.797 9.530 1.00 56.34 211 LEU A C 1
ATOM 1721 O O . LEU A 1 211 ? 12.755 9.398 8.485 1.00 56.34 211 LEU A O 1
ATOM 1725 N N . GLN A 1 212 ? 11.308 8.895 10.118 1.00 54.44 212 GLN A N 1
ATOM 1726 C CA . GLN A 1 212 ? 10.195 9.690 9.582 1.00 54.44 212 GLN A CA 1
ATOM 1727 C C . GLN A 1 212 ? 10.140 11.118 10.142 1.00 54.44 212 GLN A C 1
ATOM 1729 O O . GLN A 1 212 ? 9.683 12.024 9.441 1.00 54.44 212 GLN A O 1
ATOM 1734 N N . VAL A 1 213 ? 10.636 11.348 11.364 1.00 48.59 213 VAL A N 1
ATOM 1735 C CA . VAL A 1 213 ? 10.638 12.683 11.998 1.00 48.59 213 VAL A CA 1
ATOM 1736 C C . VAL A 1 213 ? 11.577 13.657 11.270 1.00 48.59 213 VAL A C 1
ATOM 1738 O O . VAL A 1 213 ? 11.294 14.849 11.212 1.00 48.59 213 VAL A O 1
ATOM 1741 N N . ALA A 1 214 ? 12.617 13.163 10.590 1.00 46.94 214 ALA A N 1
ATOM 1742 C CA . ALA A 1 214 ? 13.525 13.996 9.796 1.00 46.94 214 ALA A CA 1
ATOM 1743 C C . ALA A 1 214 ? 12.916 14.557 8.486 1.00 46.94 214 ALA A C 1
ATOM 1745 O O . ALA A 1 214 ? 13.576 15.329 7.795 1.00 46.94 214 ALA A O 1
ATOM 1746 N N . ARG A 1 215 ? 11.678 14.183 8.115 1.00 53.06 215 ARG A N 1
ATOM 1747 C CA . ARG A 1 215 ? 11.054 14.574 6.831 1.00 53.06 215 ARG A CA 1
ATOM 1748 C C . ARG A 1 215 ? 9.705 15.287 6.930 1.00 53.06 215 ARG A C 1
ATOM 1750 O O . ARG A 1 215 ? 9.123 15.583 5.892 1.00 53.06 215 ARG A O 1
ATOM 1757 N N . LYS A 1 216 ? 9.195 15.575 8.130 1.00 44.59 216 LYS A N 1
ATOM 1758 C CA . LYS A 1 216 ? 7.852 16.156 8.307 1.00 44.59 216 LYS A CA 1
ATOM 1759 C C . LYS A 1 216 ? 7.884 17.480 9.077 1.00 44.59 216 LYS A C 1
ATOM 1761 O O . LYS A 1 216 ? 7.391 17.573 10.194 1.00 44.59 216 LYS A O 1
ATOM 1766 N N . GLN A 1 217 ? 8.413 18.518 8.436 1.00 41.53 217 GLN A N 1
ATOM 1767 C CA . GLN A 1 217 ? 7.902 19.880 8.603 1.00 41.53 217 GLN A CA 1
ATOM 1768 C C . GLN A 1 217 ? 7.145 20.223 7.322 1.00 41.53 217 GLN A C 1
ATOM 1770 O O . GLN A 1 217 ? 7.741 20.731 6.388 1.00 41.53 217 GLN A O 1
ATOM 1775 N N . ASP A 1 218 ? 5.879 19.813 7.233 1.00 38.31 218 ASP A N 1
ATOM 1776 C CA . ASP A 1 218 ? 4.794 20.707 6.821 1.00 38.31 218 ASP A CA 1
ATOM 1777 C C . ASP A 1 218 ? 3.451 19.975 6.726 1.00 38.31 218 ASP A C 1
ATOM 1779 O O . ASP A 1 218 ? 3.359 18.816 6.326 1.00 38.31 218 ASP A O 1
ATOM 1783 N N . THR A 1 219 ? 2.398 20.741 6.997 1.00 38.19 219 THR A N 1
ATOM 1784 C CA . THR A 1 219 ? 0.978 20.454 6.729 1.00 38.19 219 THR A CA 1
ATOM 1785 C C . THR A 1 219 ? 0.218 19.640 7.779 1.00 38.19 219 THR A C 1
ATOM 1787 O O . THR A 1 219 ? 0.003 18.433 7.697 1.00 38.19 219 THR A O 1
ATOM 1790 N N . ARG A 1 220 ? -0.294 20.389 8.756 1.00 42.91 220 ARG A N 1
ATOM 1791 C CA . ARG A 1 220 ? -1.392 20.021 9.648 1.00 42.91 220 ARG A CA 1
ATOM 1792 C C . ARG A 1 220 ? -2.699 20.416 8.950 1.00 42.91 220 ARG A C 1
ATOM 1794 O O . ARG A 1 220 ? -2.955 21.609 8.820 1.00 42.91 220 ARG A O 1
ATOM 1801 N N . GLN A 1 221 ? -3.520 19.463 8.510 1.00 40.38 221 GLN A N 1
ATOM 1802 C CA . GLN A 1 221 ? -4.912 19.744 8.140 1.00 40.38 221 GLN A CA 1
ATOM 1803 C C . GLN A 1 221 ? -5.863 18.693 8.714 1.00 40.38 221 GLN A C 1
ATOM 1805 O O . GLN A 1 221 ? -5.619 17.491 8.696 1.00 40.38 221 GLN A O 1
ATOM 1810 N N . THR A 1 222 ? -6.914 19.236 9.309 1.00 36.88 222 THR A N 1
ATOM 1811 C CA . THR A 1 222 ? -7.995 18.624 10.070 1.00 36.88 222 THR A CA 1
ATOM 1812 C C . THR A 1 222 ? -8.916 17.762 9.213 1.00 36.88 222 THR A C 1
ATOM 1814 O O . THR A 1 222 ? -9.258 18.113 8.087 1.00 36.88 222 THR A O 1
ATOM 1817 N N . ALA A 1 223 ? -9.351 16.655 9.812 1.00 45.88 223 ALA A N 1
ATOM 1818 C CA . ALA A 1 223 ? -10.276 15.677 9.265 1.00 45.88 223 ALA A CA 1
ATOM 1819 C C . ALA A 1 223 ? -11.624 16.282 8.839 1.00 45.88 223 ALA A C 1
ATOM 1821 O O . ALA A 1 223 ? -12.277 16.977 9.615 1.00 45.88 223 ALA A O 1
ATOM 1822 N N . THR A 1 224 ? -12.083 15.913 7.643 1.00 36.38 224 THR A N 1
ATOM 1823 C CA . THR A 1 224 ? -13.503 15.888 7.275 1.00 36.38 224 THR A CA 1
ATOM 1824 C C . THR A 1 224 ? -13.790 14.626 6.459 1.00 36.38 224 THR A C 1
ATOM 1826 O O . THR A 1 224 ? -13.165 14.365 5.441 1.00 36.38 224 THR A O 1
ATOM 1829 N N . PHE A 1 225 ? -14.712 13.825 6.993 1.00 37.88 225 PHE A N 1
ATOM 1830 C CA . PHE A 1 225 ? -15.655 12.939 6.308 1.00 37.88 225 PHE A CA 1
ATOM 1831 C C . PHE A 1 225 ? -15.156 12.082 5.119 1.00 37.88 225 PHE A C 1
ATOM 1833 O O . PHE A 1 225 ? -15.059 12.533 3.983 1.00 37.88 225 PHE A O 1
ATOM 1840 N N . ARG A 1 226 ? -14.932 10.795 5.430 1.00 53.50 226 ARG A N 1
ATOM 1841 C CA . ARG A 1 226 ? -14.908 9.600 4.562 1.00 53.50 226 ARG A CA 1
ATOM 1842 C C . ARG A 1 226 ? -14.765 9.834 3.051 1.00 53.50 226 ARG A C 1
ATOM 1844 O O . ARG A 1 226 ? -15.756 9.941 2.334 1.00 53.50 226 ARG A O 1
ATOM 1851 N N . GLN A 1 227 ? -13.544 9.677 2.553 1.00 41.66 227 GLN A N 1
ATOM 1852 C CA . GLN A 1 227 ? -13.341 9.066 1.241 1.00 41.66 227 GLN A CA 1
ATOM 1853 C C . GLN A 1 227 ? -12.773 7.669 1.466 1.00 41.66 227 GLN A C 1
ATOM 1855 O O . GLN A 1 227 ? -11.696 7.516 2.036 1.00 41.66 227 GLN A O 1
ATOM 1860 N N . GLN A 1 228 ? -13.542 6.647 1.085 1.00 35.06 228 GLN A N 1
ATOM 1861 C CA . GLN A 1 228 ? -13.027 5.286 0.981 1.00 35.06 228 GLN A CA 1
ATOM 1862 C C . GLN A 1 228 ? -11.957 5.268 -0.119 1.00 35.06 228 GLN A C 1
ATOM 1864 O O . GLN A 1 228 ? -12.280 5.617 -1.259 1.00 35.06 228 GLN A O 1
ATOM 1869 N N . PRO A 1 229 ? -10.710 4.865 0.173 1.00 43.00 229 PRO A N 1
ATOM 1870 C CA . PRO A 1 229 ? -9.772 4.539 -0.887 1.00 43.00 229 PRO A CA 1
ATOM 1871 C C . PRO A 1 229 ? -10.278 3.306 -1.670 1.00 43.00 229 PRO A C 1
ATOM 1873 O O . PRO A 1 229 ? -10.979 2.457 -1.109 1.00 43.00 229 PRO A O 1
ATOM 1876 N N . PRO A 1 230 ? -9.996 3.228 -2.984 1.00 49.03 230 PRO A N 1
ATOM 1877 C CA . PRO A 1 230 ? -10.551 2.205 -3.865 1.00 49.03 230 PRO A CA 1
ATOM 1878 C C . PRO A 1 230 ? -10.079 0.792 -3.478 1.00 49.03 230 PRO A C 1
ATOM 1880 O O . PRO A 1 230 ? -9.005 0.633 -2.898 1.00 49.03 230 PRO A O 1
ATOM 1883 N N . PRO A 1 231 ? -10.854 -0.253 -3.826 1.00 54.31 231 PRO A N 1
ATOM 1884 C CA . PRO A 1 231 ? -10.580 -1.619 -3.401 1.00 54.31 231 PRO A CA 1
ATOM 1885 C C . PRO A 1 231 ? -9.274 -2.130 -4.016 1.00 54.31 231 PRO A C 1
ATOM 1887 O O . PRO A 1 231 ? -9.101 -2.124 -5.239 1.00 54.31 231 PRO A O 1
ATOM 1890 N N . MET A 1 232 ? -8.376 -2.630 -3.165 1.00 44.06 232 MET A N 1
ATOM 1891 C CA . MET A 1 232 ? -7.155 -3.312 -3.581 1.00 44.06 232 MET A CA 1
ATOM 1892 C C . MET A 1 232 ? -7.498 -4.598 -4.344 1.00 44.06 232 MET A C 1
ATOM 1894 O O . MET A 1 232 ? -7.738 -5.653 -3.760 1.00 44.06 232 MET A O 1
ATOM 1898 N 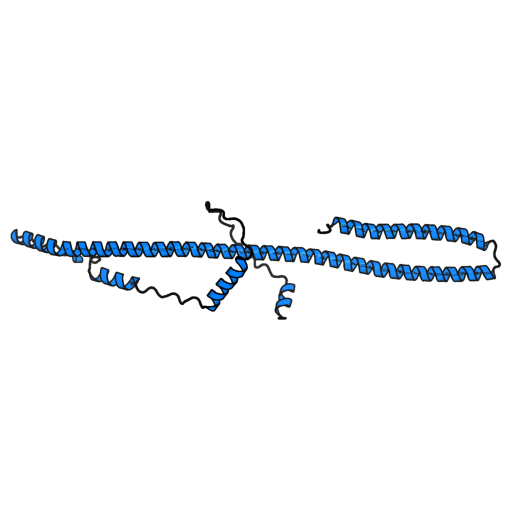N . LYS A 1 233 ? -7.493 -4.542 -5.679 1.00 50.66 233 LYS A N 1
ATOM 1899 C CA . LYS A 1 233 ? -7.331 -5.753 -6.490 1.00 50.66 233 LYS A CA 1
ATOM 1900 C C . LYS A 1 233 ? -5.853 -6.113 -6.499 1.00 50.66 233 LYS A C 1
ATOM 1902 O O . LYS A 1 233 ? -5.081 -5.562 -7.281 1.00 50.66 233 LYS A O 1
ATOM 1907 N N . GLY A 1 234 ? -5.491 -7.055 -5.632 1.00 57.78 234 GLY A N 1
ATOM 1908 C CA . GLY A 1 234 ? -4.193 -7.711 -5.642 1.00 57.78 234 GLY A CA 1
ATOM 1909 C C . GLY A 1 234 ? -3.889 -8.278 -7.028 1.00 57.78 234 GLY A C 1
ATOM 1910 O O . GLY A 1 234 ? -4.537 -9.211 -7.499 1.00 57.78 234 GLY A O 1
ATOM 1911 N N . LYS A 1 235 ? -2.885 -7.707 -7.687 1.00 39.56 235 LYS A N 1
ATOM 1912 C CA . LYS A 1 235 ? -2.076 -8.431 -8.661 1.00 39.56 235 LYS A CA 1
ATOM 1913 C C . LYS A 1 235 ? -0.695 -8.564 -8.032 1.00 39.56 235 LYS A C 1
ATOM 1915 O O . LYS A 1 235 ? -0.116 -7.526 -7.716 1.00 39.56 235 LYS A O 1
ATOM 1920 N N . PRO A 1 236 ? -0.148 -9.777 -7.860 1.00 41.81 236 PRO A N 1
ATOM 1921 C CA . PRO A 1 236 ? 1.266 -9.909 -7.560 1.00 41.81 236 PRO A CA 1
ATOM 1922 C C . PRO A 1 236 ? 2.018 -9.351 -8.771 1.00 41.81 236 PRO A C 1
ATOM 1924 O O . PRO A 1 236 ? 2.029 -9.954 -9.846 1.00 41.81 236 PRO A O 1
ATOM 1927 N N . ARG A 1 237 ? 2.559 -8.137 -8.643 1.00 52.59 237 ARG A N 1
ATOM 1928 C CA . ARG A 1 237 ? 3.397 -7.543 -9.681 1.00 52.59 237 ARG A CA 1
ATOM 1929 C C . ARG A 1 237 ? 4.757 -8.215 -9.549 1.00 52.59 237 ARG A C 1
ATOM 1931 O O . ARG A 1 237 ? 5.465 -8.013 -8.568 1.00 52.59 237 ARG A O 1
ATOM 1938 N N . ALA A 1 238 ? 5.048 -9.118 -10.484 1.00 48.75 238 ALA A N 1
ATOM 1939 C CA . ALA A 1 238 ? 6.314 -9.827 -10.535 1.00 48.75 238 ALA A CA 1
ATOM 1940 C C . ALA A 1 238 ? 7.451 -8.801 -10.562 1.00 48.75 238 ALA A C 1
ATOM 1942 O O . ALA A 1 238 ? 7.554 -8.006 -11.496 1.00 48.75 238 ALA A O 1
ATOM 1943 N N . ILE A 1 239 ? 8.283 -8.818 -9.522 1.00 52.97 239 ILE A N 1
ATOM 1944 C CA . ILE A 1 239 ? 9.533 -8.066 -9.493 1.00 52.97 239 ILE A CA 1
ATOM 1945 C C . ILE A 1 239 ? 10.362 -8.570 -10.685 1.00 52.97 239 ILE A C 1
ATOM 1947 O O . ILE A 1 239 ? 10.569 -9.784 -10.790 1.00 52.97 239 ILE A O 1
ATOM 1951 N N . PRO A 1 240 ? 10.820 -7.702 -11.605 1.00 47.56 240 PRO A N 1
ATOM 1952 C CA . PRO A 1 240 ? 11.684 -8.137 -12.693 1.00 47.56 240 PRO A CA 1
ATOM 1953 C C . PRO A 1 240 ? 12.932 -8.813 -12.111 1.00 47.56 240 PRO A C 1
ATOM 1955 O O . PRO A 1 240 ? 13.619 -8.247 -11.260 1.00 47.56 240 PRO A O 1
ATOM 1958 N N . LEU A 1 241 ? 13.212 -10.037 -12.578 1.00 49.00 241 LEU A N 1
ATOM 1959 C CA . LEU A 1 241 ? 14.244 -10.961 -12.073 1.00 49.00 241 LEU A CA 1
ATOM 1960 C C . LEU A 1 241 ? 15.634 -10.324 -11.876 1.00 49.00 241 LEU A C 1
ATOM 1962 O O . LEU A 1 241 ? 16.389 -10.768 -11.016 1.00 49.00 241 LEU A O 1
ATOM 1966 N N . LYS A 1 242 ? 15.942 -9.229 -12.585 1.00 50.22 242 LYS A N 1
ATOM 1967 C CA . LYS A 1 242 ? 17.185 -8.459 -12.415 1.00 50.22 242 LYS A CA 1
ATOM 1968 C C . LYS A 1 242 ? 17.378 -7.870 -11.008 1.00 50.22 242 LYS A C 1
ATOM 1970 O O . LYS A 1 242 ? 18.516 -7.640 -10.617 1.00 50.22 242 LYS A O 1
ATOM 1975 N N . LEU A 1 243 ? 16.316 -7.642 -10.226 1.00 45.88 243 LEU A N 1
ATOM 1976 C CA . LEU A 1 243 ? 16.445 -7.125 -8.853 1.00 45.88 243 LEU A CA 1
ATOM 1977 C C . LEU A 1 243 ? 16.719 -8.222 -7.805 1.00 45.88 243 LEU A C 1
ATOM 1979 O O . LEU A 1 243 ? 17.117 -7.908 -6.684 1.00 45.88 243 LEU A O 1
ATOM 1983 N N . ILE A 1 244 ? 16.509 -9.499 -8.148 1.00 48.09 244 ILE A N 1
ATOM 1984 C CA . ILE A 1 244 ? 16.710 -10.630 -7.227 1.00 48.09 244 ILE A CA 1
ATOM 1985 C C . ILE A 1 244 ? 18.192 -11.035 -7.171 1.00 48.09 244 ILE A C 1
ATOM 1987 O O . ILE A 1 244 ? 18.674 -11.411 -6.103 1.00 48.09 244 ILE A O 1
ATOM 1991 N N . GLU A 1 245 ? 18.949 -10.865 -8.259 1.00 41.16 245 GLU A N 1
ATOM 1992 C CA . GLU A 1 245 ? 20.387 -11.190 -8.292 1.00 41.16 245 GLU A CA 1
ATOM 1993 C C . GLU A 1 245 ? 21.241 -10.294 -7.376 1.00 41.16 245 GLU A C 1
ATOM 1995 O O . GLU A 1 245 ? 22.283 -10.730 -6.893 1.00 41.16 245 GLU A O 1
ATOM 2000 N N . LEU A 1 246 ? 20.776 -9.088 -7.027 1.00 45.84 246 LEU A N 1
ATOM 2001 C CA . LEU A 1 246 ? 21.482 -8.199 -6.092 1.00 45.84 246 LEU A CA 1
ATOM 2002 C C . LEU A 1 246 ? 21.253 -8.534 -4.606 1.00 45.84 246 LEU A C 1
ATOM 2004 O O . LEU A 1 246 ? 21.918 -7.957 -3.752 1.00 45.84 246 LEU A O 1
ATOM 2008 N N . ARG A 1 247 ? 20.350 -9.469 -4.267 1.00 46.66 247 ARG A N 1
ATOM 2009 C CA . ARG A 1 247 ? 20.137 -9.925 -2.876 1.00 46.66 247 ARG A CA 1
ATOM 2010 C C . ARG A 1 247 ? 20.941 -11.164 -2.484 1.00 46.66 247 ARG A C 1
ATOM 2012 O O . ARG A 1 247 ? 20.897 -11.539 -1.319 1.00 46.66 247 ARG A O 1
ATOM 2019 N N . GLN A 1 248 ? 21.660 -11.796 -3.415 1.00 43.69 248 GLN A N 1
ATOM 2020 C CA . GLN A 1 248 ? 22.525 -12.945 -3.104 1.00 43.69 248 GLN A CA 1
ATOM 2021 C C . GLN A 1 248 ? 23.998 -12.574 -2.869 1.00 43.69 248 GLN A C 1
ATOM 2023 O O . GLN A 1 248 ? 24.794 -13.441 -2.525 1.00 43.69 248 GLN A O 1
ATOM 2028 N N . PHE A 1 249 ? 24.350 -11.292 -2.984 1.00 40.91 249 PHE A N 1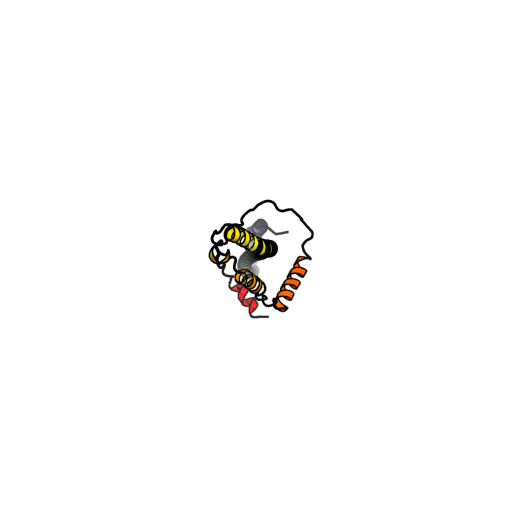
ATOM 2029 C CA . PHE A 1 249 ? 25.664 -10.772 -2.609 1.00 40.91 249 PHE A CA 1
ATOM 2030 C C . PHE A 1 249 ? 25.516 -9.611 -1.623 1.00 40.91 249 PHE A C 1
ATOM 2032 O O . PHE A 1 249 ? 25.692 -8.453 -1.992 1.00 40.91 249 PHE A O 1
ATOM 2039 N N . SER A 1 250 ? 25.175 -9.922 -0.371 1.00 39.44 250 SER A N 1
ATOM 2040 C CA . SER A 1 250 ? 25.581 -9.121 0.788 1.00 39.44 250 SER A CA 1
ATOM 2041 C C . SER A 1 250 ? 25.488 -9.924 2.075 1.00 39.44 250 SER A C 1
ATOM 2043 O O . SER A 1 250 ? 24.516 -10.699 2.211 1.00 39.44 250 SER A O 1
#

Foldseek 3Di:
DDDDPVNVVVVVVVVVVVVVVVVVVVVVVVVVVVVVLVVVVVPDDPVVNVVVVVVVVVVVVVVVVVVVVVVVVVVVVVVVVVVVVVVVVVVVVVVVVVVVVVVVVVVVVVVVVVVVVVVVVVVVVVVVVVVVVVVVLVVLVVVVVVVVVVLVVVQVVCVVVVHHRDDDVCVVPVCSDPVVSVVVVVVVVDDPDDPPDPVVVVVVVVVVVVVVVVPDPDDDDDDDDDDDDDDDPDDPPDDPCVVVVVVVPD

Solvent-accessible surface area (backbone atoms only — not comparable to full-atom values): 14904 Å² total; per-residue (Å²): 140,78,85,52,75,68,60,52,54,54,49,56,46,49,56,51,51,51,51,52,49,52,51,52,52,49,52,51,52,52,53,53,49,52,57,55,47,57,60,50,64,80,74,54,59,72,73,61,52,52,54,55,52,53,51,50,54,51,51,53,51,53,48,53,52,51,53,53,52,48,52,54,53,50,54,51,51,52,53,54,47,57,51,47,54,52,50,54,51,51,54,52,53,53,52,51,52,52,52,51,52,54,49,52,54,51,51,52,54,50,53,52,53,50,52,53,51,53,50,54,53,50,54,53,49,49,56,50,51,54,53,53,47,51,52,51,53,53,53,50,52,52,52,52,65,56,43,52,62,51,51,55,50,52,34,53,57,31,50,78,72,75,44,79,67,75,83,54,67,54,78,77,35,66,80,72,34,71,66,53,61,57,52,53,63,57,63,72,73,64,70,80,77,75,77,76,77,55,68,70,60,56,50,52,53,53,54,58,48,60,71,49,65,83,72,66,90,78,85,90,80,83,91,76,82,88,78,80,78,80,83,85,76,87,66,92,74,78,74,64,69,79,66,58,67,66,68,78,71,123

Radius of gyration: 48.2 Å; Cα contacts (8 Å, |Δi|>4): 20; chains: 1; bounding box: 114×39×132 Å